Protein AF-A0AAD7EHN5-F1 (afdb_monomer_lite)

pLDDT: mean 80.7, std 13.61, range [30.36, 94.62]

Secondary structure (DSSP, 8-state):
-----BSS-TTHHHHHHHHHHHSHHHHHHHHHHHHHHSSHHHHHBGGG--S-HHHHTTS-TT-HHHHHHHHHHHHHHS---HHHHHHHHHHHHHHHHHHHHHHHHH----------HHHHHHHHHHHHHHHHHHHHHHHHHHHHHHHHHHHHHHHHHHHHHHHHHHHHHHHHTS-TTT-HHHHHHHHHHHHHHHHHHHHHHHHHHHHHHHHHTTTT-S-SSSPPP----

Structure (mmCIF, N/CA/C/O backbone):
data_AF-A0AAD7EHN5-F1
#
_entry.id   AF-A0AAD7EHN5-F1
#
loop_
_atom_site.group_PDB
_atom_site.id
_atom_site.type_symbol
_atom_site.label_atom_id
_atom_site.label_alt_id
_atom_site.label_comp_id
_atom_site.label_asym_id
_atom_site.label_entity_id
_atom_site.label_seq_id
_atom_site.pdbx_PDB_ins_code
_atom_site.Cartn_x
_atom_site.Cartn_y
_atom_site.Cartn_z
_atom_site.occupancy
_atom_site.B_iso_or_equiv
_atom_site.auth_seq_id
_atom_site.auth_comp_id
_atom_site.auth_asym_id
_atom_site.auth_atom_id
_atom_site.pdbx_PDB_model_num
ATOM 1 N N . MET A 1 1 ? 1.247 -8.056 -43.092 1.00 30.36 1 MET A N 1
ATOM 2 C CA . MET A 1 1 ? 2.094 -9.237 -42.823 1.00 30.36 1 MET A CA 1
ATOM 3 C C . MET A 1 1 ? 2.058 -9.487 -41.326 1.00 30.36 1 MET A C 1
ATOM 5 O O . MET A 1 1 ? 2.439 -8.593 -40.583 1.00 30.36 1 MET A O 1
ATOM 9 N N . ARG A 1 2 ? 1.509 -10.620 -40.866 1.00 36.38 2 ARG A N 1
ATOM 10 C CA . ARG A 1 2 ? 1.644 -11.024 -39.455 1.00 36.38 2 ARG A CA 1
ATOM 11 C C . ARG A 1 2 ? 3.142 -11.190 -39.188 1.00 36.38 2 ARG A C 1
ATOM 13 O O . ARG A 1 2 ? 3.810 -11.812 -40.009 1.00 36.38 2 ARG A O 1
ATOM 20 N N . SER A 1 3 ? 3.668 -10.559 -38.139 1.00 46.97 3 SER A N 1
ATOM 21 C CA . SER A 1 3 ? 5.104 -10.578 -37.847 1.00 46.97 3 SER A CA 1
ATOM 22 C C . SER A 1 3 ? 5.589 -12.026 -37.798 1.00 46.97 3 SER A C 1
ATOM 24 O O . SER A 1 3 ? 5.068 -12.809 -37.007 1.00 46.97 3 SER A O 1
ATOM 26 N N . LEU A 1 4 ? 6.590 -12.371 -38.610 1.00 54.38 4 LEU A N 1
ATOM 27 C CA . LEU A 1 4 ? 7.273 -13.677 -38.639 1.00 54.38 4 LEU A CA 1
ATOM 28 C C . LEU A 1 4 ? 8.083 -13.954 -37.351 1.00 54.38 4 LEU A C 1
ATOM 30 O O . LEU A 1 4 ? 8.999 -14.767 -37.340 1.00 54.38 4 LEU A O 1
ATOM 34 N N . ILE A 1 5 ? 7.771 -13.235 -36.274 1.00 66.88 5 ILE A N 1
ATOM 35 C CA . ILE A 1 5 ? 8.502 -13.216 -35.019 1.00 66.88 5 ILE A CA 1
ATOM 36 C C . ILE A 1 5 ? 7.872 -14.271 -34.115 1.00 66.88 5 ILE A C 1
ATOM 38 O O . ILE A 1 5 ? 6.710 -14.152 -33.722 1.00 66.88 5 ILE A O 1
ATOM 42 N N . CYS A 1 6 ? 8.638 -15.308 -33.797 1.00 74.75 6 CYS A N 1
ATOM 43 C CA . CYS A 1 6 ? 8.230 -16.389 -32.910 1.00 74.75 6 CYS A CA 1
ATOM 44 C C . CYS A 1 6 ? 9.052 -16.353 -31.613 1.00 74.75 6 CYS A C 1
ATOM 46 O O . CYS A 1 6 ? 10.213 -15.946 -31.596 1.00 74.75 6 CYS A O 1
ATOM 48 N N . LEU A 1 7 ? 8.442 -16.757 -30.496 1.00 76.94 7 LEU A N 1
ATOM 49 C CA . LEU A 1 7 ? 9.169 -16.889 -29.227 1.00 76.94 7 LEU A CA 1
ATOM 50 C C . LEU A 1 7 ? 10.010 -18.166 -29.222 1.00 76.94 7 LEU A C 1
ATOM 52 O O . LEU A 1 7 ? 11.193 -18.140 -28.904 1.00 76.94 7 LEU A O 1
ATOM 56 N N . ARG A 1 8 ? 9.393 -19.279 -29.608 1.00 81.12 8 ARG A N 1
ATOM 57 C CA . ARG A 1 8 ? 10.035 -20.580 -29.779 1.00 81.12 8 ARG A CA 1
ATOM 58 C C . ARG A 1 8 ? 9.529 -21.177 -31.073 1.00 81.12 8 ARG A C 1
ATOM 60 O O . ARG A 1 8 ? 8.338 -21.044 -31.374 1.00 81.12 8 ARG A O 1
ATOM 67 N N . HIS A 1 9 ? 10.422 -21.784 -31.836 1.00 83.12 9 HIS A N 1
ATOM 68 C CA . HIS A 1 9 ? 10.050 -22.431 -33.084 1.00 83.12 9 HIS A CA 1
ATOM 69 C C . HIS A 1 9 ? 10.004 -23.946 -32.855 1.00 83.12 9 HIS A C 1
ATOM 71 O O . HIS A 1 9 ? 11.009 -24.477 -32.393 1.00 83.12 9 HIS A O 1
ATOM 77 N N . PRO A 1 10 ? 8.899 -24.648 -33.183 1.00 83.94 10 PRO A N 1
ATOM 78 C CA . PRO A 1 10 ? 8.759 -26.080 -32.906 1.00 83.94 10 PRO A CA 1
ATOM 79 C C . PRO A 1 10 ? 9.930 -26.915 -33.436 1.00 83.94 10 PRO A C 1
ATOM 81 O O . PRO A 1 10 ? 10.526 -27.654 -32.668 1.00 83.94 10 PRO A O 1
ATOM 84 N N . ASP A 1 11 ? 10.311 -26.712 -34.705 1.00 87.44 11 ASP A N 1
ATOM 85 C CA . ASP A 1 11 ? 11.447 -27.396 -35.336 1.00 87.44 11 ASP A CA 1
ATOM 86 C C . ASP A 1 11 ? 12.242 -26.439 -36.234 1.00 87.44 11 ASP A C 1
ATOM 88 O O . ASP A 1 11 ? 12.037 -26.347 -37.449 1.00 87.44 11 ASP A O 1
ATOM 92 N N . TRP A 1 12 ? 13.123 -25.646 -35.620 1.00 86.25 12 TRP A N 1
ATOM 93 C CA . TRP A 1 12 ? 13.914 -24.633 -36.330 1.00 86.25 12 TRP A CA 1
ATOM 94 C C . TRP A 1 12 ? 14.820 -25.246 -37.405 1.00 86.25 12 TRP A C 1
ATOM 96 O O . TRP A 1 12 ? 14.800 -24.826 -38.562 1.00 86.25 12 TRP A O 1
ATOM 106 N N . ASP A 1 13 ? 15.588 -26.272 -37.039 1.00 89.06 13 ASP A N 1
ATOM 107 C CA . ASP A 1 13 ? 16.611 -26.842 -37.918 1.00 89.06 13 ASP A CA 1
ATOM 108 C C . ASP A 1 13 ? 15.990 -27.562 -39.123 1.00 89.06 13 ASP A C 1
ATOM 110 O O . ASP A 1 13 ? 16.468 -27.409 -40.250 1.00 89.06 13 ASP A O 1
ATOM 114 N N . ALA A 1 14 ? 14.864 -28.255 -38.921 1.00 90.94 14 ALA A N 1
ATOM 115 C CA . ALA A 1 14 ? 14.101 -28.874 -40.005 1.00 90.94 14 ALA A CA 1
ATOM 116 C C . ALA A 1 14 ? 13.523 -27.828 -40.972 1.00 90.94 14 ALA A C 1
ATOM 118 O O . ALA A 1 14 ? 13.499 -28.039 -42.186 1.00 90.94 14 ALA A O 1
ATOM 119 N N . THR A 1 15 ? 13.107 -26.670 -40.454 1.00 89.31 15 THR A N 1
ATOM 120 C CA . THR A 1 15 ? 12.574 -25.569 -41.268 1.00 89.31 15 THR A CA 1
ATOM 121 C C . THR A 1 15 ? 13.666 -24.936 -42.126 1.00 89.31 15 THR A C 1
ATOM 123 O O . THR A 1 15 ? 13.476 -24.753 -43.327 1.00 89.31 15 THR A O 1
ATOM 126 N N . ILE A 1 16 ? 14.846 -24.677 -41.554 1.00 89.94 16 ILE A N 1
ATOM 127 C CA . ILE A 1 16 ? 16.002 -24.180 -42.313 1.00 89.94 16 ILE A CA 1
ATOM 128 C C . ILE A 1 16 ? 16.446 -25.201 -43.370 1.00 89.94 16 ILE A C 1
ATOM 130 O O . ILE A 1 16 ? 16.709 -24.822 -44.512 1.00 89.94 16 ILE A O 1
ATOM 134 N N . ALA A 1 17 ? 16.482 -26.493 -43.030 1.00 91.31 17 ALA A N 1
ATOM 135 C CA . ALA A 1 17 ? 16.790 -27.556 -43.986 1.00 91.31 17 ALA A CA 1
ATOM 136 C C . ALA A 1 17 ? 15.766 -27.613 -45.131 1.00 91.31 17 ALA A C 1
ATOM 138 O O . ALA A 1 17 ? 16.152 -27.720 -46.294 1.00 91.31 17 ALA A O 1
ATOM 139 N N . SER A 1 18 ? 14.478 -27.450 -44.822 1.00 92.75 18 SER A N 1
ATOM 140 C CA . SER A 1 18 ? 13.405 -27.404 -45.820 1.00 92.75 18 SER A CA 1
ATOM 141 C C . SER A 1 18 ? 13.545 -26.201 -46.754 1.00 92.75 18 SER A C 1
ATOM 143 O O . SER A 1 18 ? 13.378 -26.347 -47.959 1.00 92.75 18 SER A O 1
ATOM 145 N N . ILE A 1 19 ? 13.919 -25.025 -46.238 1.00 89.88 19 ILE A N 1
ATOM 146 C CA . ILE A 1 19 ? 14.164 -23.826 -47.060 1.00 89.88 19 ILE A CA 1
ATOM 147 C C . ILE A 1 19 ? 15.332 -24.053 -48.028 1.00 89.88 19 ILE A C 1
ATOM 149 O O . ILE A 1 19 ? 15.232 -23.698 -49.203 1.00 89.88 19 ILE A O 1
ATOM 153 N N . ARG A 1 20 ? 16.419 -24.679 -47.561 1.00 92.25 20 ARG A N 1
ATOM 154 C CA . ARG A 1 20 ? 17.570 -25.031 -48.408 1.00 92.25 20 ARG A CA 1
ATOM 155 C C . ARG A 1 20 ? 17.192 -26.028 -49.500 1.00 92.25 20 ARG A C 1
ATOM 157 O O . ARG A 1 20 ? 17.560 -25.844 -50.655 1.00 92.25 20 ARG A O 1
ATOM 164 N N . GLN A 1 21 ? 16.436 -27.065 -49.143 1.00 90.69 21 GLN A N 1
ATOM 165 C CA . GLN A 1 21 ? 16.050 -28.126 -50.073 1.00 90.69 21 GLN A CA 1
ATOM 166 C C . GLN A 1 21 ? 15.015 -27.656 -51.102 1.00 90.69 21 GLN A C 1
ATOM 168 O O . GLN A 1 21 ? 15.196 -27.886 -52.294 1.00 90.69 21 GLN A O 1
ATOM 173 N N . LEU A 1 22 ? 13.959 -26.965 -50.666 1.00 91.12 22 LEU A N 1
ATOM 174 C CA . LEU A 1 22 ? 12.873 -26.505 -51.539 1.00 91.12 22 LEU A CA 1
ATOM 175 C C . LEU A 1 22 ? 13.261 -25.272 -52.364 1.00 91.12 22 LEU A C 1
ATOM 177 O O . LEU A 1 22 ? 12.789 -25.108 -53.485 1.00 91.12 22 LEU A O 1
ATOM 181 N N . GLY A 1 23 ? 14.118 -24.399 -51.825 1.00 86.25 23 GLY A N 1
ATOM 182 C CA . GLY A 1 23 ? 14.573 -23.179 -52.497 1.00 86.25 23 GLY A CA 1
ATOM 183 C C . GLY A 1 23 ? 15.774 -23.375 -53.429 1.00 86.25 23 GLY A C 1
ATOM 184 O O . GLY A 1 23 ? 16.188 -22.421 -54.095 1.00 86.25 23 GLY A O 1
ATOM 185 N N . GLY A 1 24 ? 16.364 -24.575 -53.468 1.00 91.50 24 GLY A N 1
ATOM 186 C CA . GLY A 1 24 ? 17.564 -24.868 -54.251 1.00 91.50 24 GLY A CA 1
ATOM 187 C C . GLY A 1 24 ? 18.713 -23.899 -53.944 1.00 91.50 24 GLY A C 1
ATOM 188 O O . GLY A 1 24 ? 18.913 -23.483 -52.803 1.00 91.50 24 GLY A O 1
ATOM 189 N N . LYS A 1 25 ? 19.459 -23.481 -54.976 1.00 91.88 25 LYS A N 1
ATOM 190 C CA . LYS A 1 25 ? 20.597 -22.556 -54.815 1.00 91.88 25 LYS A CA 1
ATOM 191 C C . LYS A 1 25 ? 20.192 -21.209 -54.202 1.00 91.88 25 LYS A C 1
ATOM 193 O O . LYS A 1 25 ? 20.902 -20.698 -53.347 1.00 91.88 25 LYS A O 1
ATOM 198 N N . ALA A 1 26 ? 19.041 -20.662 -54.593 1.00 91.62 26 ALA A N 1
ATOM 199 C CA . ALA A 1 26 ? 18.553 -19.395 -54.049 1.00 91.62 26 ALA A CA 1
ATOM 200 C C . ALA A 1 26 ? 18.187 -19.514 -52.561 1.00 91.62 26 ALA A C 1
ATOM 202 O O . ALA A 1 26 ? 18.455 -18.598 -51.786 1.00 91.62 26 ALA A O 1
ATOM 203 N N . GLY A 1 27 ? 17.611 -20.652 -52.158 1.00 90.81 27 GLY A N 1
ATOM 204 C CA . GLY A 1 27 ? 17.338 -20.971 -50.758 1.00 90.81 27 GLY A CA 1
ATOM 205 C C . GLY A 1 27 ? 18.618 -21.096 -49.934 1.00 90.81 27 GLY A C 1
ATOM 206 O O . GLY A 1 27 ? 18.711 -20.498 -48.865 1.00 90.81 27 GLY A O 1
ATOM 207 N N . GLU A 1 28 ? 19.626 -21.808 -50.445 1.00 93.75 28 GLU A N 1
ATOM 208 C CA . GLU A 1 28 ? 20.929 -21.922 -49.779 1.00 93.75 28 GLU A CA 1
ATOM 209 C C . GLU A 1 28 ? 21.618 -20.560 -49.643 1.00 93.75 28 GLU A C 1
ATOM 211 O O . GLU A 1 28 ? 21.995 -20.182 -48.536 1.00 93.75 28 GLU A O 1
ATOM 216 N N . ASP A 1 29 ? 21.720 -19.791 -50.730 1.00 92.44 29 ASP A N 1
ATOM 217 C CA . ASP A 1 29 ? 22.353 -18.467 -50.727 1.00 92.44 29 ASP A CA 1
ATOM 218 C C . ASP A 1 29 ? 21.633 -17.509 -49.764 1.00 92.44 29 ASP A C 1
ATOM 220 O O . ASP A 1 29 ? 22.274 -16.752 -49.030 1.00 92.44 29 ASP A O 1
ATOM 224 N N . TRP A 1 30 ? 20.299 -17.577 -49.700 1.00 92.19 30 TRP A N 1
ATOM 225 C CA . TRP A 1 30 ? 19.508 -16.803 -48.747 1.00 92.19 30 TRP A CA 1
ATOM 226 C C . TRP A 1 30 ? 19.779 -17.223 -47.300 1.00 92.19 30 TRP A C 1
ATOM 228 O O . TRP A 1 30 ? 20.011 -16.361 -46.452 1.00 92.19 30 TRP A O 1
ATOM 238 N N . VAL A 1 31 ? 19.807 -18.527 -47.000 1.00 91.19 31 VAL A N 1
ATOM 239 C CA . VAL A 1 31 ? 20.119 -19.016 -45.647 1.00 91.19 31 VAL A CA 1
ATOM 240 C C . VAL A 1 31 ? 21.534 -18.605 -45.246 1.00 91.19 31 VAL A C 1
ATOM 242 O O . VAL A 1 31 ? 21.727 -18.097 -44.143 1.00 91.19 31 VAL A O 1
ATOM 245 N N . GLN A 1 32 ? 22.517 -18.751 -46.136 1.00 91.50 32 GLN A N 1
ATOM 246 C CA . GLN A 1 32 ? 23.894 -18.321 -45.883 1.00 91.50 32 GLN A CA 1
ATOM 247 C C . GLN A 1 32 ? 23.991 -16.812 -45.654 1.00 91.50 32 GLN A C 1
ATOM 249 O O . GLN A 1 32 ? 24.719 -16.379 -44.761 1.00 91.50 32 GLN A O 1
ATOM 254 N N . ASP A 1 33 ? 23.225 -16.001 -46.388 1.00 89.94 33 ASP A N 1
ATOM 255 C CA . ASP A 1 33 ? 23.138 -14.563 -46.137 1.00 89.94 33 ASP A CA 1
ATOM 256 C C . ASP A 1 33 ? 22.617 -14.260 -44.723 1.00 89.94 33 ASP A C 1
ATOM 258 O O . ASP A 1 33 ? 23.194 -13.427 -44.018 1.00 89.94 33 ASP A O 1
ATOM 262 N N . LYS A 1 34 ? 21.585 -14.979 -44.259 1.00 85.69 34 LYS A N 1
ATOM 263 C CA . LYS A 1 34 ? 21.023 -14.794 -42.908 1.00 85.69 34 LYS A CA 1
ATOM 264 C C . LYS A 1 34 ? 21.951 -15.293 -41.802 1.00 85.69 34 LYS A C 1
ATOM 266 O O . LYS A 1 34 ? 22.098 -14.604 -40.793 1.00 85.69 34 LYS A O 1
ATOM 271 N N . ILE A 1 35 ? 22.673 -16.392 -42.025 1.00 86.06 35 ILE A N 1
ATOM 272 C CA . ILE A 1 35 ? 23.747 -16.850 -41.125 1.00 86.06 35 ILE A CA 1
ATOM 273 C C . ILE A 1 35 ? 24.872 -15.808 -41.065 1.00 86.06 35 ILE A C 1
ATOM 275 O O . ILE A 1 35 ? 25.344 -15.450 -39.985 1.00 86.06 35 ILE A O 1
ATOM 279 N N . ARG A 1 36 ? 25.299 -15.277 -42.216 1.00 82.44 36 ARG A N 1
ATOM 280 C CA . ARG A 1 36 ? 26.370 -14.273 -42.313 1.00 82.44 36 ARG A CA 1
ATOM 281 C C . ARG A 1 36 ? 25.988 -12.951 -41.652 1.00 82.44 36 ARG A C 1
ATOM 283 O O . ARG A 1 36 ? 26.854 -12.281 -41.087 1.00 82.44 36 ARG A O 1
ATOM 290 N N . SER A 1 37 ? 24.710 -12.592 -41.719 1.00 77.31 37 SER A N 1
ATOM 291 C CA . SER A 1 37 ? 24.131 -11.428 -41.053 1.00 77.31 37 SER A CA 1
ATOM 292 C C . SER A 1 37 ? 24.263 -11.509 -39.522 1.00 77.31 37 SER A C 1
ATOM 294 O O . SER A 1 37 ? 24.491 -10.471 -38.903 1.00 77.31 37 SER A O 1
ATOM 296 N N . LYS A 1 38 ? 24.218 -12.712 -38.917 1.00 70.19 38 LYS A N 1
ATOM 297 C CA . LYS A 1 38 ? 24.369 -12.970 -37.460 1.00 70.19 38 LYS A CA 1
ATOM 298 C C . LYS A 1 38 ? 23.370 -12.243 -36.547 1.00 70.19 38 LYS A C 1
ATOM 300 O O . LYS A 1 38 ? 23.592 -12.157 -35.342 1.00 70.19 38 LYS A O 1
ATOM 305 N N . PHE A 1 39 ? 22.347 -11.623 -37.126 1.00 71.88 39 PHE A N 1
ATOM 306 C CA . PHE A 1 39 ? 21.276 -10.974 -36.372 1.00 71.88 39 PHE A CA 1
ATOM 307 C C . PHE A 1 39 ? 19.890 -11.339 -36.898 1.00 71.88 39 PHE A C 1
ATOM 309 O O . PHE A 1 39 ? 18.911 -11.151 -36.184 1.00 71.88 39 PHE A O 1
ATOM 316 N N . ALA A 1 40 ? 19.775 -11.800 -38.148 1.00 78.69 40 ALA A N 1
ATOM 317 C CA . ALA A 1 40 ? 18.483 -12.028 -38.783 1.00 78.69 40 ALA A CA 1
ATOM 318 C C . ALA A 1 40 ? 17.694 -13.154 -38.098 1.00 78.69 40 ALA A C 1
ATOM 320 O O . ALA A 1 40 ? 16.506 -13.001 -37.831 1.00 78.69 40 ALA A O 1
ATOM 321 N N . PHE A 1 41 ? 18.350 -14.266 -37.763 1.00 83.56 41 PHE A N 1
ATOM 322 C CA . PHE A 1 41 ? 17.689 -15.406 -37.127 1.00 83.56 41 PHE A CA 1
ATOM 323 C C . PHE A 1 41 ? 17.393 -15.159 -35.652 1.00 83.56 41 PHE A C 1
ATOM 325 O O . PHE A 1 41 ? 16.292 -15.447 -35.188 1.00 83.56 41 PHE A O 1
ATOM 332 N N . GLU A 1 42 ? 18.334 -14.539 -34.947 1.00 81.31 42 GLU A N 1
ATOM 333 C CA . GLU A 1 42 ? 18.167 -14.058 -33.579 1.00 81.31 42 GLU A CA 1
ATOM 334 C C . GLU A 1 42 ? 17.093 -12.963 -33.499 1.00 81.31 42 GLU A C 1
ATOM 336 O O . GLU A 1 42 ? 16.477 -12.794 -32.456 1.00 81.31 42 GLU A O 1
ATOM 341 N N . GLY A 1 43 ? 16.861 -12.244 -34.605 1.00 74.31 43 GLY A N 1
ATOM 342 C CA . GLY A 1 43 ? 15.813 -11.247 -34.834 1.00 74.31 43 GLY A CA 1
ATOM 343 C C . GLY A 1 43 ? 14.405 -11.833 -35.000 1.00 74.31 43 GLY A C 1
ATOM 344 O O . GLY A 1 43 ? 13.417 -11.203 -34.626 1.00 74.31 43 GLY A O 1
ATOM 345 N N . TRP A 1 44 ? 14.301 -13.036 -35.569 1.00 79.00 44 TRP A N 1
ATOM 346 C CA . TRP A 1 44 ? 13.024 -13.693 -35.878 1.00 79.00 44 TRP A CA 1
ATOM 347 C C . TRP A 1 44 ? 12.582 -14.697 -34.814 1.00 79.00 44 TRP A C 1
ATOM 349 O O . TRP A 1 44 ? 11.381 -14.913 -34.646 1.00 79.00 44 TRP A O 1
ATOM 359 N N . CYS A 1 45 ? 13.525 -15.304 -34.092 1.00 83.31 45 CYS A N 1
ATOM 360 C CA . CYS A 1 45 ? 13.236 -16.276 -33.046 1.00 83.31 45 CYS A CA 1
ATOM 361 C C . CYS A 1 45 ? 13.944 -15.909 -31.742 1.00 83.31 45 CYS A C 1
ATOM 363 O O . CYS A 1 45 ? 15.175 -15.914 -31.677 1.00 83.31 45 CYS A O 1
ATOM 365 N N . TRP A 1 46 ? 13.166 -15.649 -30.684 1.00 82.75 46 TRP A N 1
ATOM 366 C CA . TRP A 1 46 ? 13.726 -15.327 -29.367 1.00 82.75 46 TRP A CA 1
ATOM 367 C C . TRP A 1 46 ? 14.625 -16.444 -28.827 1.00 82.75 46 TRP A C 1
ATOM 369 O O . TRP A 1 46 ? 15.665 -16.157 -28.253 1.00 82.75 46 TRP A O 1
ATOM 379 N N . GLU A 1 47 ? 14.274 -17.709 -29.055 1.00 83.31 47 GLU A N 1
ATOM 380 C CA . GLU A 1 47 ? 15.062 -18.864 -28.608 1.00 83.31 47 GLU A CA 1
ATOM 381 C C . GLU A 1 47 ? 16.501 -18.880 -29.152 1.00 83.31 47 GLU A C 1
ATOM 383 O O . GLU A 1 47 ? 17.394 -19.459 -28.536 1.00 83.31 47 GLU A O 1
ATOM 388 N N . LYS A 1 48 ? 16.748 -18.228 -30.293 1.00 81.94 48 LYS A N 1
ATOM 389 C CA . LYS A 1 48 ? 18.097 -18.062 -30.856 1.00 81.94 48 LYS A CA 1
ATOM 390 C C . LYS A 1 48 ? 18.784 -16.775 -30.382 1.00 81.94 48 LYS A C 1
ATOM 392 O O . LYS A 1 48 ? 19.977 -16.605 -30.605 1.00 81.94 48 LYS A O 1
ATOM 397 N N . SER A 1 49 ? 18.051 -15.880 -29.728 1.00 76.25 49 SER A N 1
ATOM 398 C CA . SER A 1 49 ? 18.531 -14.599 -29.218 1.00 76.25 49 SER A CA 1
ATOM 399 C C . SER A 1 49 ?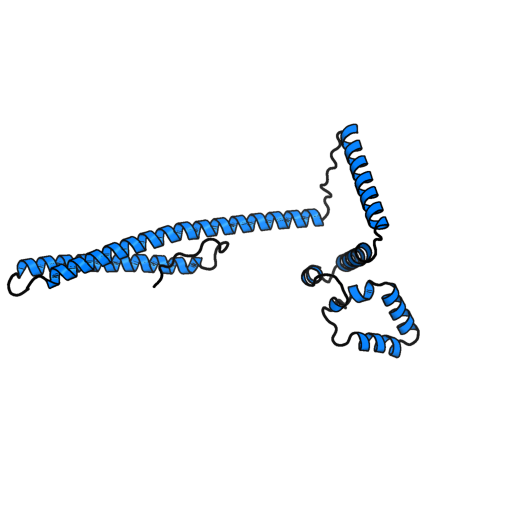 19.127 -14.719 -27.814 1.00 76.25 49 SER A C 1
ATOM 401 O O . SER A 1 49 ? 18.698 -15.525 -26.995 1.00 76.25 49 SER A O 1
ATOM 403 N N . TYR A 1 50 ? 20.081 -13.841 -27.497 1.00 73.94 50 TYR A N 1
ATOM 404 C CA . TYR A 1 50 ? 20.623 -13.678 -26.139 1.00 73.94 50 TYR A CA 1
ATOM 405 C C . TYR A 1 50 ? 19.874 -12.615 -25.316 1.00 73.94 50 TYR A C 1
ATOM 407 O O . TYR A 1 50 ? 20.278 -12.277 -24.202 1.00 73.94 50 TYR A O 1
ATOM 415 N N . ILE A 1 51 ? 18.800 -12.043 -25.865 1.00 70.19 51 ILE A N 1
ATOM 416 C CA . ILE A 1 51 ? 18.027 -10.976 -25.225 1.00 70.19 51 ILE A CA 1
ATOM 417 C C . ILE A 1 51 ? 17.025 -11.590 -24.235 1.00 70.19 51 ILE A C 1
ATOM 419 O O . ILE A 1 51 ? 16.318 -12.524 -24.601 1.00 70.19 51 ILE A O 1
ATOM 423 N N . PRO A 1 52 ? 16.888 -11.072 -23.000 1.00 79.06 52 PRO A N 1
ATOM 424 C CA . PRO A 1 52 ? 15.892 -11.566 -22.051 1.00 79.06 52 PRO A CA 1
ATOM 425 C C . PRO A 1 52 ? 14.454 -11.481 -22.588 1.00 79.06 52 PRO A C 1
ATOM 427 O O . PRO A 1 52 ? 14.065 -10.476 -23.183 1.00 79.06 52 PRO A O 1
ATOM 430 N N . GLU A 1 53 ? 13.637 -12.505 -22.324 1.00 78.62 53 GLU A N 1
ATOM 431 C CA . GLU A 1 53 ? 12.263 -12.627 -22.849 1.00 78.62 53 GLU A CA 1
ATOM 432 C C . GLU A 1 53 ? 11.376 -11.421 -22.504 1.00 78.62 53 GLU A C 1
ATOM 434 O O . GLU A 1 53 ? 10.596 -10.950 -23.331 1.00 78.62 53 GLU A O 1
ATOM 439 N N . SER A 1 54 ? 11.521 -10.883 -21.291 1.00 74.50 54 SER A N 1
ATOM 440 C CA . SER A 1 54 ? 10.783 -9.703 -20.828 1.00 74.50 54 SER A CA 1
ATOM 441 C C . SER A 1 54 ? 11.090 -8.454 -21.656 1.00 74.50 54 SER A C 1
ATOM 443 O O . SER A 1 54 ? 10.195 -7.653 -21.913 1.00 74.50 54 SER A O 1
ATOM 445 N N . VAL A 1 55 ? 12.337 -8.309 -22.108 1.00 68.44 55 VAL A N 1
ATOM 446 C CA . VAL A 1 55 ? 12.792 -7.207 -22.964 1.00 68.44 55 VAL A CA 1
ATOM 447 C C . VAL A 1 55 ? 12.361 -7.449 -24.407 1.00 68.44 55 VAL A C 1
ATOM 449 O O . VAL A 1 55 ? 11.880 -6.531 -25.064 1.00 68.44 55 VAL A O 1
ATOM 452 N N . TRP A 1 56 ? 12.454 -8.695 -24.878 1.00 72.00 56 TRP A N 1
ATOM 453 C CA . TRP A 1 56 ? 12.011 -9.098 -26.213 1.00 72.00 56 TRP A CA 1
ATOM 454 C C . TRP A 1 56 ? 10.513 -8.833 -26.439 1.00 72.00 56 TRP A C 1
ATOM 456 O O . TRP A 1 56 ? 10.109 -8.345 -27.490 1.00 72.00 56 TRP A O 1
ATOM 466 N N . LYS A 1 57 ? 9.680 -9.086 -25.421 1.00 72.38 57 LYS A N 1
ATOM 467 C CA . LYS A 1 57 ? 8.227 -8.838 -25.454 1.00 72.38 57 LYS A CA 1
ATOM 468 C C . LYS A 1 57 ? 7.827 -7.372 -25.263 1.00 72.38 57 LYS A C 1
ATOM 470 O O . LYS A 1 57 ? 6.668 -7.035 -25.492 1.00 72.38 57 LYS A O 1
ATOM 475 N N . ALA A 1 58 ? 8.740 -6.504 -24.825 1.00 65.06 58 ALA A N 1
ATOM 476 C CA . ALA A 1 58 ? 8.424 -5.108 -24.519 1.00 65.06 58 ALA A CA 1
ATOM 477 C C . ALA A 1 58 ? 8.241 -4.231 -25.776 1.00 65.06 58 ALA A C 1
ATOM 479 O O . ALA A 1 58 ? 7.712 -3.122 -25.679 1.00 65.06 58 ALA A O 1
ATOM 480 N N . GLY A 1 59 ? 8.664 -4.709 -26.952 1.00 59.59 59 GLY A N 1
ATOM 481 C CA . GLY A 1 59 ? 8.508 -4.010 -28.226 1.00 59.59 59 GLY A CA 1
ATOM 482 C C . GLY A 1 59 ? 7.134 -4.233 -28.863 1.00 59.59 59 GLY A C 1
ATOM 483 O O . GLY A 1 59 ? 6.662 -5.362 -28.974 1.00 59.59 59 GLY A O 1
ATOM 484 N N . GLN A 1 60 ? 6.490 -3.164 -29.341 1.00 58.12 60 GLN A N 1
ATOM 485 C CA . GLN A 1 60 ? 5.305 -3.298 -30.191 1.00 58.12 60 GLN A CA 1
ATOM 486 C C . GLN A 1 60 ? 5.703 -3.927 -31.537 1.00 58.12 60 GLN A C 1
ATOM 488 O O . GLN A 1 60 ? 6.559 -3.390 -32.242 1.00 58.12 60 GLN A O 1
ATOM 493 N N . SER A 1 61 ? 5.041 -5.023 -31.916 1.00 55.00 61 SER A N 1
ATOM 494 C CA . SER A 1 61 ? 5.376 -5.892 -33.063 1.00 55.00 61 SER A CA 1
ATOM 495 C C . SER A 1 61 ? 5.344 -5.198 -34.433 1.00 55.00 61 SER A C 1
ATOM 497 O O . SER A 1 61 ? 5.764 -5.777 -35.429 1.00 55.00 61 SER A O 1
ATOM 499 N N . HIS A 1 62 ? 4.800 -3.982 -34.499 1.00 53.81 62 HIS A N 1
ATOM 500 C CA . HIS A 1 62 ? 4.497 -3.250 -35.732 1.00 53.81 62 HIS A CA 1
ATOM 501 C C . HIS A 1 62 ? 5.537 -2.180 -36.095 1.00 53.81 62 HIS A C 1
ATOM 503 O O . HIS A 1 62 ? 5.394 -1.541 -37.134 1.00 53.81 62 HIS A O 1
ATOM 509 N N . SER A 1 63 ? 6.541 -1.924 -35.249 1.00 53.06 63 SER A N 1
ATOM 510 C CA . SER A 1 63 ? 7.500 -0.843 -35.501 1.00 53.06 63 SER A CA 1
ATOM 511 C C . SER A 1 63 ? 8.851 -1.385 -35.965 1.00 53.06 63 SER A C 1
ATOM 513 O O . SER A 1 63 ? 9.482 -2.167 -35.256 1.00 53.06 63 SER A O 1
ATOM 515 N N . ASN A 1 64 ? 9.340 -0.890 -37.107 1.00 55.09 64 ASN A N 1
ATOM 516 C CA . ASN A 1 64 ? 10.717 -1.096 -37.591 1.00 55.09 64 ASN A CA 1
ATOM 517 C C . ASN A 1 64 ? 11.783 -0.725 -36.534 1.00 55.09 64 ASN A C 1
ATOM 519 O O . ASN A 1 64 ? 12.935 -1.136 -36.633 1.00 55.09 64 ASN A O 1
ATOM 523 N N . LEU A 1 65 ? 11.389 0.033 -35.504 1.00 54.47 65 LEU A N 1
ATOM 524 C CA . LEU A 1 65 ? 12.206 0.395 -34.350 1.00 54.47 65 LEU A CA 1
ATOM 525 C C . LEU A 1 65 ? 12.668 -0.827 -33.539 1.00 54.47 65 LEU A C 1
ATOM 527 O O . LEU A 1 65 ? 13.756 -0.822 -32.975 1.00 54.47 65 LEU A O 1
ATOM 531 N N . VAL A 1 66 ? 11.845 -1.876 -33.465 1.00 58.03 66 VAL A N 1
ATOM 532 C CA . VAL A 1 66 ? 12.183 -3.110 -32.743 1.00 58.03 66 VAL A CA 1
ATOM 533 C C . VAL A 1 66 ? 13.283 -3.861 -33.489 1.00 58.03 66 VAL A C 1
ATOM 535 O O . VAL A 1 66 ? 14.265 -4.269 -32.878 1.00 58.03 66 VAL A O 1
ATOM 538 N N . GLU A 1 67 ? 13.193 -3.943 -34.818 1.00 57.03 67 GLU A N 1
ATOM 539 C CA . GLU A 1 67 ? 14.232 -4.545 -35.659 1.00 57.03 67 GLU A CA 1
ATOM 540 C C . GLU A 1 67 ? 15.561 -3.779 -35.562 1.00 57.03 67 GLU A C 1
ATOM 542 O O . GLU A 1 67 ? 16.608 -4.403 -35.390 1.00 57.03 67 GLU A O 1
ATOM 547 N N . SER A 1 68 ? 15.534 -2.438 -35.572 1.00 58.56 68 SER A N 1
ATOM 548 C CA . SER A 1 68 ? 16.751 -1.634 -35.396 1.00 58.56 68 SER A CA 1
ATOM 549 C C . SER A 1 68 ? 17.352 -1.776 -33.997 1.00 58.56 68 SER A C 1
ATOM 551 O O . SER A 1 68 ? 18.559 -1.939 -33.874 1.00 58.56 68 SER A O 1
ATOM 553 N N . VAL A 1 69 ? 16.532 -1.785 -32.939 1.00 62.12 69 VAL A N 1
ATOM 554 C CA . VAL A 1 69 ? 17.018 -1.963 -31.559 1.00 62.12 69 VAL A CA 1
ATOM 555 C C . VAL A 1 69 ? 17.586 -3.368 -31.353 1.00 62.12 69 VAL A C 1
ATOM 557 O O . VAL A 1 69 ? 18.617 -3.517 -30.703 1.00 62.12 69 VAL A O 1
ATOM 560 N N . HIS A 1 70 ? 16.978 -4.405 -31.936 1.00 63.00 70 HIS A N 1
ATOM 561 C CA . HIS A 1 70 ? 17.545 -5.754 -31.911 1.00 63.00 70 HIS A CA 1
ATOM 562 C C . HIS A 1 70 ? 18.851 -5.844 -32.702 1.00 63.00 70 HIS A C 1
ATOM 564 O O . HIS A 1 70 ? 19.800 -6.468 -32.226 1.00 63.00 70 HIS A O 1
ATOM 570 N N . ALA A 1 71 ? 18.933 -5.193 -33.866 1.00 59.91 71 ALA A N 1
ATOM 571 C CA . ALA A 1 71 ? 20.167 -5.109 -34.638 1.00 59.91 71 ALA A CA 1
ATOM 572 C C . ALA A 1 71 ? 21.277 -4.391 -33.853 1.00 59.91 71 ALA A C 1
ATOM 574 O O . ALA A 1 71 ? 22.407 -4.879 -33.830 1.00 59.91 71 ALA A O 1
ATOM 575 N N . ASP A 1 72 ? 20.960 -3.292 -33.168 1.00 60.34 72 ASP A N 1
ATOM 576 C CA . ASP A 1 72 ? 21.913 -2.532 -32.359 1.00 60.34 72 ASP A CA 1
ATOM 577 C C . ASP A 1 72 ? 22.372 -3.331 -31.136 1.00 60.34 72 ASP A C 1
ATOM 579 O O . ASP A 1 72 ? 23.570 -3.486 -30.925 1.00 60.34 72 ASP A O 1
ATOM 583 N N . VAL A 1 73 ? 21.459 -3.942 -30.375 1.00 59.38 73 VAL A N 1
ATOM 584 C CA . VAL A 1 73 ? 21.816 -4.758 -29.199 1.00 59.38 73 VAL A CA 1
ATOM 585 C C . VAL A 1 73 ? 22.687 -5.958 -29.592 1.00 59.38 73 VAL A C 1
ATOM 587 O O . VAL A 1 73 ? 23.709 -6.220 -28.947 1.00 59.38 73 VAL A O 1
ATOM 590 N N . ASN A 1 74 ? 22.345 -6.651 -30.683 1.00 57.28 74 ASN A N 1
ATOM 591 C CA . ASN A 1 74 ? 23.109 -7.808 -31.156 1.00 57.28 74 ASN A CA 1
ATOM 592 C C . ASN A 1 74 ? 24.454 -7.413 -31.796 1.00 57.28 74 ASN A C 1
ATOM 594 O O . ASN A 1 74 ? 25.425 -8.167 -31.698 1.00 57.28 74 ASN A O 1
ATOM 598 N N . ARG A 1 75 ? 24.569 -6.219 -32.398 1.00 55.88 75 ARG A N 1
ATOM 599 C CA . ARG A 1 75 ? 25.838 -5.708 -32.951 1.00 55.88 75 ARG A CA 1
ATOM 600 C C . ARG A 1 75 ? 26.755 -5.095 -31.899 1.00 55.88 75 ARG A C 1
ATOM 602 O O . ARG A 1 75 ? 27.967 -5.295 -31.963 1.00 55.88 75 ARG A O 1
ATOM 609 N N . GLU A 1 76 ? 26.207 -4.365 -30.934 1.00 55.44 76 GLU A N 1
ATOM 610 C CA . GLU A 1 76 ? 26.986 -3.671 -29.908 1.00 55.44 76 GLU A CA 1
ATOM 611 C C . GLU A 1 76 ? 27.502 -4.625 -28.818 1.00 55.44 76 GLU A C 1
ATOM 613 O O . GLU A 1 76 ? 28.607 -4.433 -28.301 1.00 55.44 76 GLU A O 1
ATOM 618 N N . GLY A 1 77 ? 26.739 -5.671 -28.484 1.00 50.25 77 GLY A N 1
ATOM 619 C CA . GLY A 1 77 ? 27.031 -6.541 -27.343 1.00 50.25 77 GLY A CA 1
ATOM 620 C C . GLY A 1 77 ? 28.048 -7.656 -27.598 1.00 50.25 77 GLY A C 1
ATOM 621 O O . GLY A 1 77 ? 28.834 -7.978 -26.706 1.00 50.25 77 GLY A O 1
ATOM 622 N N . VAL A 1 78 ? 28.066 -8.248 -28.797 1.00 48.91 78 VAL A N 1
ATOM 623 C CA . VAL A 1 78 ? 28.625 -9.606 -28.959 1.00 48.91 78 VAL A CA 1
ATOM 624 C C . VAL A 1 78 ? 30.115 -9.624 -29.330 1.00 48.91 78 VAL A C 1
ATOM 626 O O . VAL A 1 78 ? 30.796 -10.610 -29.052 1.00 48.91 78 VAL A O 1
ATOM 629 N N . ARG A 1 79 ? 30.678 -8.551 -29.914 1.00 48.47 79 ARG A N 1
ATOM 630 C CA . ARG A 1 79 ? 32.106 -8.508 -30.319 1.00 48.47 79 ARG A CA 1
ATOM 631 C C . ARG A 1 79 ? 32.769 -7.128 -30.274 1.00 48.47 79 ARG A C 1
ATOM 633 O O . ARG A 1 79 ? 33.687 -6.869 -31.052 1.00 48.47 79 ARG A O 1
ATOM 640 N N . CYS A 1 80 ? 32.380 -6.236 -29.364 1.00 54.62 80 CYS A N 1
ATOM 641 C CA . CYS A 1 80 ? 33.283 -5.122 -29.073 1.00 54.62 80 CYS A CA 1
ATOM 642 C C . CYS A 1 80 ? 34.549 -5.710 -28.439 1.00 54.62 80 CYS A C 1
ATOM 644 O O . CYS A 1 80 ? 34.520 -6.141 -27.286 1.00 54.62 80 CYS A O 1
ATOM 646 N N . THR A 1 81 ? 35.653 -5.749 -29.193 1.00 57.66 81 THR A N 1
ATOM 647 C CA . THR A 1 81 ? 36.975 -6.043 -28.632 1.00 57.66 81 THR A CA 1
ATOM 648 C C . THR A 1 81 ? 37.211 -5.106 -27.447 1.00 57.66 81 THR A C 1
ATOM 650 O O . THR A 1 81 ? 36.647 -4.007 -27.398 1.00 57.66 81 THR A O 1
ATOM 653 N N . LEU A 1 82 ? 38.039 -5.504 -26.479 1.00 65.19 82 LEU A N 1
ATOM 654 C CA . LEU A 1 82 ? 38.377 -4.626 -25.352 1.00 65.19 82 LEU A CA 1
ATOM 655 C C . LEU A 1 82 ? 38.842 -3.242 -25.851 1.00 65.19 82 LEU A C 1
ATOM 657 O O . LEU A 1 82 ? 38.452 -2.213 -25.306 1.00 65.19 82 LEU A O 1
ATOM 661 N N . LEU A 1 83 ? 39.562 -3.226 -26.979 1.00 72.88 83 LEU A N 1
ATOM 662 C CA . LEU A 1 83 ? 39.952 -2.020 -27.703 1.00 72.88 83 LEU A CA 1
ATOM 663 C C . LEU A 1 83 ? 38.758 -1.220 -28.251 1.00 72.88 83 LEU A C 1
ATOM 665 O O . LEU A 1 83 ? 38.747 -0.002 -28.121 1.00 72.88 83 LEU A O 1
ATOM 669 N N . GLY A 1 84 ? 37.748 -1.869 -28.835 1.00 70.31 84 GLY A N 1
ATOM 670 C CA . GLY A 1 84 ? 36.521 -1.210 -29.294 1.00 70.31 84 GLY A CA 1
ATOM 671 C C . GLY A 1 84 ? 35.744 -0.555 -28.150 1.00 70.31 84 GLY A C 1
ATOM 672 O O . GLY A 1 84 ? 35.311 0.590 -28.276 1.00 70.31 84 GLY A O 1
ATOM 673 N N . ARG A 1 85 ? 35.650 -1.227 -26.993 1.00 67.25 85 ARG A N 1
ATOM 674 C CA . ARG A 1 85 ? 35.067 -0.630 -25.777 1.00 67.25 85 ARG A CA 1
ATOM 675 C C . ARG A 1 85 ? 35.895 0.552 -25.278 1.00 67.25 85 ARG A C 1
ATOM 677 O O . ARG A 1 85 ? 35.325 1.600 -24.991 1.00 67.25 85 ARG A O 1
ATOM 684 N N . LEU A 1 86 ? 37.221 0.414 -25.238 1.00 76.38 86 LEU A N 1
ATOM 685 C CA . LEU A 1 86 ? 38.131 1.486 -24.830 1.00 76.38 86 LEU A CA 1
ATOM 686 C C . LEU A 1 86 ? 38.026 2.700 -25.764 1.00 76.38 86 LEU A C 1
ATOM 688 O O . LEU A 1 86 ? 37.917 3.825 -25.295 1.00 76.38 86 LEU A O 1
ATOM 692 N N . LYS A 1 87 ? 37.997 2.485 -27.083 1.00 75.19 87 LYS A N 1
ATOM 693 C CA . LYS A 1 87 ? 37.854 3.546 -28.090 1.00 75.19 87 LYS A CA 1
ATOM 694 C C . LYS A 1 87 ? 36.489 4.232 -28.031 1.00 75.19 87 LYS A C 1
ATOM 696 O O . LYS A 1 87 ? 36.429 5.450 -28.195 1.00 75.19 87 LYS A O 1
ATOM 701 N N . LYS A 1 88 ? 35.408 3.487 -27.761 1.00 75.25 88 LYS A N 1
ATOM 702 C CA . LYS A 1 88 ? 34.067 4.055 -27.528 1.00 75.25 88 LYS A CA 1
ATOM 703 C C . LYS A 1 88 ? 34.046 4.885 -26.241 1.00 75.25 88 LYS A C 1
ATOM 705 O O . LYS A 1 88 ? 33.550 6.004 -26.276 1.00 75.25 88 LYS A O 1
ATOM 710 N N . GLY A 1 89 ? 34.658 4.393 -25.159 1.00 78.50 89 GLY A N 1
ATOM 711 C CA . GLY A 1 89 ? 34.849 5.145 -23.913 1.00 78.50 89 GLY A CA 1
ATOM 712 C C . GLY A 1 89 ? 35.639 6.437 -24.129 1.00 78.50 89 GLY A C 1
ATOM 713 O O . GLY A 1 89 ? 35.153 7.511 -23.803 1.00 78.50 89 GLY A O 1
ATOM 714 N N . GLN A 1 90 ? 36.783 6.359 -24.817 1.00 83.19 90 GLN A N 1
ATOM 715 C CA . GLN A 1 90 ? 37.592 7.527 -25.185 1.00 83.19 90 GLN A CA 1
ATOM 716 C C . GLN A 1 90 ? 36.808 8.538 -26.028 1.00 83.19 90 GLN A C 1
ATOM 718 O O . GLN A 1 90 ? 36.932 9.741 -25.822 1.00 83.19 90 GLN A O 1
ATOM 723 N N . SER A 1 91 ? 35.998 8.062 -26.976 1.00 78.44 91 SER A N 1
ATOM 724 C CA . SER A 1 91 ? 35.178 8.928 -27.830 1.00 78.44 91 SER A CA 1
ATOM 725 C C . SER A 1 91 ? 34.057 9.603 -27.037 1.00 78.44 91 SER A C 1
ATOM 727 O O . SER A 1 91 ? 33.815 10.795 -27.218 1.00 78.44 91 SER A O 1
ATOM 729 N N . PHE A 1 92 ? 33.415 8.870 -26.122 1.00 81.06 92 PHE A N 1
ATOM 730 C CA . PHE A 1 92 ? 32.410 9.403 -25.205 1.00 81.06 92 PHE A CA 1
ATOM 731 C C . PHE A 1 92 ? 33.005 10.462 -24.267 1.00 81.06 92 PHE A C 1
ATOM 733 O O . PHE A 1 92 ? 32.465 11.563 -24.159 1.00 81.06 92 PHE A O 1
ATOM 740 N N . ASP A 1 93 ? 34.152 10.171 -23.652 1.00 84.88 93 ASP A N 1
ATOM 741 C CA . ASP A 1 93 ? 34.852 11.103 -22.768 1.00 84.88 93 ASP A CA 1
ATOM 742 C C . ASP A 1 93 ? 35.316 12.349 -23.528 1.00 84.88 93 ASP A C 1
ATOM 744 O O . ASP A 1 93 ? 35.103 13.469 -23.066 1.00 84.88 93 ASP A O 1
ATOM 748 N N . ALA A 1 94 ? 35.862 12.193 -24.738 1.00 85.44 9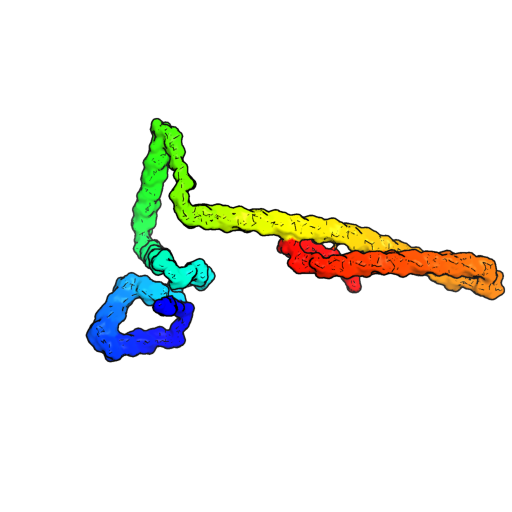4 ALA A N 1
ATOM 749 C CA . ALA A 1 94 ? 36.244 13.319 -25.587 1.00 85.44 94 ALA A CA 1
ATOM 750 C C . ALA A 1 94 ? 35.041 14.208 -25.940 1.00 85.44 94 ALA A C 1
ATOM 752 O O . ALA A 1 94 ? 35.139 15.436 -25.906 1.00 85.44 94 ALA A O 1
ATOM 753 N N . GLN A 1 95 ? 33.890 13.607 -26.248 1.00 79.44 95 GLN A N 1
ATOM 754 C CA . GLN A 1 95 ? 32.658 14.344 -26.521 1.00 79.44 95 GLN A CA 1
ATOM 755 C C . GLN A 1 95 ? 32.148 15.071 -25.268 1.00 79.44 95 GLN A C 1
ATOM 757 O O . GLN A 1 95 ? 31.744 16.234 -25.353 1.00 79.44 95 GLN A O 1
ATOM 762 N N . LYS A 1 96 ? 32.233 14.436 -24.093 1.00 83.12 96 LYS A N 1
ATOM 763 C CA . LYS A 1 96 ? 31.881 15.045 -22.805 1.00 83.12 96 LYS A CA 1
ATOM 764 C C . LYS A 1 96 ? 32.789 16.228 -22.471 1.00 83.12 96 LYS A C 1
ATOM 766 O O . LYS A 1 96 ? 32.281 17.290 -22.131 1.00 83.12 96 LYS A O 1
ATOM 771 N N . MET A 1 97 ? 34.102 16.089 -22.648 1.00 87.38 97 MET A N 1
ATOM 772 C CA . MET A 1 97 ? 35.067 17.170 -22.418 1.00 87.38 97 MET A CA 1
ATOM 773 C C . MET A 1 97 ? 34.848 18.353 -23.363 1.00 87.38 97 MET A C 1
ATOM 775 O O . MET A 1 97 ? 34.861 19.495 -22.918 1.00 87.38 97 MET A O 1
ATOM 779 N N . ARG A 1 98 ? 34.571 18.106 -24.652 1.00 83.94 98 ARG A N 1
ATOM 780 C CA . ARG A 1 98 ? 34.205 19.177 -25.600 1.00 83.94 98 ARG A CA 1
ATOM 781 C C . ARG A 1 98 ? 32.919 19.890 -25.191 1.00 83.94 98 ARG A C 1
ATOM 783 O O . ARG A 1 98 ? 32.839 21.107 -25.300 1.00 83.94 98 ARG A O 1
ATOM 790 N N . THR A 1 99 ? 31.939 19.137 -24.699 1.00 78.69 99 THR A N 1
ATOM 791 C CA . THR A 1 99 ? 30.668 19.691 -24.215 1.00 78.69 99 THR A CA 1
ATOM 792 C C . THR A 1 99 ? 30.879 20.565 -22.976 1.00 78.69 99 THR A C 1
ATOM 794 O O . THR A 1 99 ? 30.329 21.658 -22.907 1.00 78.69 99 THR A O 1
ATOM 797 N N . LEU A 1 100 ? 31.701 20.117 -22.020 1.00 82.06 100 LEU A N 1
ATOM 798 C CA . LEU A 1 100 ? 32.054 20.894 -20.827 1.00 82.06 100 LEU A CA 1
ATOM 799 C C . LEU A 1 100 ? 32.847 22.155 -21.177 1.00 82.06 100 LEU A C 1
ATOM 801 O O . LEU A 1 100 ? 32.563 23.213 -20.634 1.00 82.06 100 LEU A O 1
ATOM 805 N N . LYS A 1 101 ? 33.779 22.063 -22.130 1.00 86.19 101 LYS A N 1
ATOM 806 C CA . LYS A 1 101 ? 34.526 23.225 -22.613 1.00 86.19 101 LYS A CA 1
ATOM 807 C C . LYS A 1 101 ? 33.613 24.253 -23.284 1.00 86.19 101 LYS A C 1
ATOM 809 O O . LYS A 1 101 ? 33.697 25.431 -22.980 1.00 86.19 101 LYS A O 1
ATOM 814 N N . MET A 1 102 ? 32.691 23.816 -24.145 1.00 81.00 102 MET A N 1
ATOM 815 C CA . MET A 1 102 ? 31.692 24.726 -24.723 1.00 81.00 102 MET A CA 1
ATOM 816 C C . MET A 1 102 ? 30.785 25.355 -23.662 1.00 81.00 102 MET A C 1
ATOM 818 O O . MET A 1 102 ? 30.361 26.498 -23.819 1.00 81.00 102 MET A O 1
ATOM 822 N N . PHE A 1 103 ? 30.494 24.623 -22.587 1.00 78.88 103 PHE A N 1
ATOM 823 C CA . PHE A 1 103 ? 29.775 25.175 -21.449 1.00 78.88 103 PHE A CA 1
ATOM 824 C C . PHE A 1 103 ? 30.586 26.265 -20.735 1.00 78.88 103 PHE A C 1
ATOM 826 O O . PHE A 1 103 ? 30.035 27.319 -20.453 1.00 78.88 103 PHE A O 1
ATOM 833 N N . GLU A 1 104 ? 31.872 26.046 -20.480 1.00 85.56 104 GLU A N 1
ATOM 834 C CA . GLU A 1 104 ? 32.749 27.028 -19.831 1.00 85.56 104 GLU A CA 1
ATOM 835 C C . GLU A 1 104 ? 32.962 28.278 -20.701 1.00 85.56 104 GLU A C 1
ATOM 837 O O . GLU A 1 104 ? 32.780 29.400 -20.234 1.00 85.56 104 GLU A O 1
ATOM 842 N N . ASP A 1 105 ? 33.255 28.081 -21.988 1.00 89.62 105 ASP A N 1
ATOM 843 C CA . ASP A 1 105 ? 33.580 29.161 -22.923 1.00 89.62 105 ASP A CA 1
ATOM 844 C C . ASP A 1 105 ? 32.358 30.044 -23.239 1.00 89.62 105 ASP A C 1
ATOM 846 O O . ASP A 1 105 ? 32.471 31.266 -23.336 1.00 89.62 105 ASP A O 1
ATOM 850 N N . PHE A 1 106 ? 31.174 29.442 -23.403 1.00 85.25 106 PHE A N 1
ATOM 851 C CA . PHE A 1 106 ? 29.990 30.147 -23.911 1.00 85.25 106 PHE A CA 1
ATOM 852 C C . PHE A 1 106 ? 28.829 30.222 -22.914 1.00 85.25 106 PHE A C 1
ATOM 854 O O . PHE A 1 106 ? 27.816 30.848 -23.220 1.00 85.25 106 PHE A O 1
ATOM 861 N N . HIS A 1 107 ? 28.931 29.581 -21.742 1.00 77.12 107 HIS A N 1
ATOM 862 C CA . HIS A 1 107 ? 27.838 29.439 -20.762 1.00 77.12 107 HIS A CA 1
ATOM 863 C C . HIS A 1 107 ? 26.548 28.843 -21.361 1.00 77.12 107 HIS A C 1
ATOM 865 O O . HIS A 1 107 ? 25.457 28.948 -20.795 1.00 77.12 107 HIS A O 1
ATOM 871 N N . ILE A 1 108 ? 26.663 28.169 -22.510 1.00 71.12 108 ILE A N 1
ATOM 872 C CA . ILE A 1 108 ? 25.551 27.496 -23.174 1.00 71.12 108 ILE A CA 1
ATOM 873 C C . ILE A 1 108 ? 25.415 26.124 -22.529 1.00 71.12 108 ILE A C 1
ATOM 875 O O . ILE A 1 108 ? 26.162 25.189 -22.821 1.00 71.12 108 ILE A O 1
ATOM 879 N N . HIS A 1 109 ? 24.441 25.992 -21.632 1.00 62.03 109 HIS A N 1
ATOM 880 C CA . HIS A 1 109 ? 24.069 24.684 -21.118 1.00 62.03 109 HIS A CA 1
ATOM 881 C C . HIS A 1 109 ? 23.602 23.803 -22.282 1.00 62.03 109 HIS A C 1
ATOM 883 O O . HIS A 1 109 ? 22.747 24.238 -23.063 1.00 62.03 109 HIS A O 1
ATOM 889 N N . PRO A 1 110 ? 24.078 22.549 -22.395 1.00 59.84 110 PRO A N 1
ATOM 890 C CA . PRO A 1 110 ? 23.450 21.601 -23.290 1.00 59.84 110 PRO A CA 1
ATOM 891 C C . PRO A 1 110 ? 22.028 21.375 -22.774 1.00 59.84 110 PRO A C 1
ATOM 893 O O . PRO A 1 110 ? 21.789 20.647 -21.809 1.00 59.84 110 PRO A O 1
ATOM 896 N N . SER A 1 111 ? 21.069 22.059 -23.396 1.00 56.56 111 SER A N 1
ATOM 897 C CA . SER A 1 111 ? 19.645 21.853 -23.185 1.00 56.56 111 SER A CA 1
ATOM 898 C C . SER A 1 111 ? 19.295 20.474 -23.744 1.00 56.56 111 SER A C 1
ATOM 900 O O . SER A 1 111 ? 18.734 20.337 -24.829 1.00 56.56 111 SER A O 1
ATOM 902 N N . TYR A 1 112 ? 19.606 19.419 -22.991 1.00 55.66 112 TYR A N 1
ATOM 903 C CA . TYR A 1 112 ? 19.082 18.075 -23.220 1.00 55.66 112 TYR A CA 1
ATOM 904 C C . TYR A 1 112 ? 17.604 18.027 -22.801 1.00 55.66 112 TYR A C 1
ATOM 906 O O . TYR A 1 112 ? 17.171 17.268 -21.938 1.00 55.66 112 TYR A O 1
ATOM 914 N N . LYS A 1 113 ? 16.781 18.860 -23.432 1.00 55.78 113 LYS A N 1
ATOM 915 C CA . LYS A 1 113 ? 15.411 18.481 -23.743 1.00 55.78 113 LYS A CA 1
ATOM 916 C C . LYS A 1 113 ? 15.451 18.162 -25.224 1.00 55.78 113 LYS A C 1
ATOM 918 O O . LYS A 1 113 ? 15.104 19.004 -26.037 1.00 55.78 113 LYS A O 1
ATOM 923 N N . SER A 1 114 ? 15.901 16.954 -25.557 1.00 59.72 114 SER A N 1
ATOM 924 C CA . SER A 1 114 ? 15.994 16.473 -26.942 1.00 59.72 114 SER A CA 1
ATOM 925 C C . SER A 1 114 ? 14.660 16.593 -27.701 1.00 59.72 114 SER A C 1
ATOM 927 O O . SER A 1 114 ? 14.623 16.420 -28.912 1.00 59.72 114 SER A O 1
ATOM 929 N N . G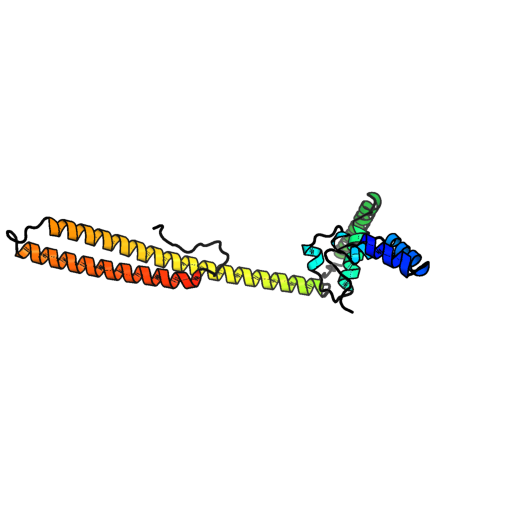LY A 1 115 ? 13.544 16.818 -26.984 1.00 59.84 115 GLY A N 1
ATOM 930 C CA . GLY A 1 115 ? 12.185 16.772 -27.518 1.00 59.84 115 GLY A CA 1
ATOM 931 C C . GLY A 1 115 ? 11.815 15.379 -28.024 1.00 59.84 115 GLY A C 1
ATOM 932 O O . GLY A 1 115 ? 10.693 15.178 -28.482 1.00 59.84 115 GLY A O 1
ATOM 933 N N . HIS A 1 116 ? 12.742 14.421 -27.924 1.00 68.06 116 HIS A N 1
ATOM 934 C CA . HIS A 1 116 ? 12.629 13.118 -28.527 1.00 68.06 116 HIS A CA 1
ATOM 935 C C . HIS A 1 116 ? 11.473 12.369 -27.877 1.00 68.06 116 HIS A C 1
ATOM 937 O O . HIS A 1 116 ? 11.249 12.442 -26.661 1.00 68.06 116 HIS A O 1
ATOM 943 N N . LEU A 1 117 ? 10.720 11.645 -28.702 1.00 72.19 117 LEU A N 1
ATOM 944 C CA . LEU A 1 117 ? 9.495 10.976 -28.279 1.00 72.19 117 LEU A CA 1
ATOM 945 C C . LEU A 1 117 ? 9.744 10.036 -27.085 1.00 72.19 117 LEU A C 1
ATOM 947 O O . LEU A 1 117 ? 8.908 9.952 -26.188 1.00 72.19 117 LEU A O 1
ATOM 951 N N . SER A 1 118 ? 10.924 9.403 -27.028 1.00 73.50 118 SER A N 1
ATOM 952 C CA . SER A 1 118 ? 11.342 8.529 -25.921 1.00 73.50 118 SER A CA 1
ATOM 953 C C . SER A 1 118 ? 11.455 9.263 -24.583 1.00 73.50 118 SER A C 1
ATOM 955 O O . SER A 1 118 ? 11.012 8.744 -23.561 1.00 73.50 118 SER A O 1
ATOM 957 N N . ASP A 1 119 ? 11.995 10.483 -24.570 1.00 74.06 119 ASP A N 1
ATOM 958 C CA . ASP A 1 119 ? 12.171 11.265 -23.344 1.00 74.06 119 ASP A CA 1
ATOM 959 C C . ASP A 1 119 ? 10.821 11.749 -22.815 1.00 74.06 119 ASP A C 1
ATOM 961 O O . ASP A 1 119 ? 10.580 11.761 -21.604 1.00 74.06 119 ASP A O 1
ATOM 965 N N . ASN A 1 120 ? 9.911 12.108 -23.722 1.00 77.94 120 ASN A N 1
ATOM 966 C CA . ASN A 1 120 ? 8.541 12.476 -23.378 1.00 77.94 120 ASN A CA 1
ATOM 967 C C . ASN A 1 120 ? 7.748 11.269 -22.862 1.00 77.94 120 ASN A C 1
ATOM 969 O O . ASN A 1 120 ? 7.066 11.387 -21.839 1.00 77.94 120 ASN A O 1
ATOM 973 N N . ALA A 1 121 ? 7.894 10.105 -23.500 1.00 79.12 121 ALA A N 1
ATOM 974 C CA . ALA A 1 121 ? 7.291 8.853 -23.055 1.00 79.12 121 ALA A CA 1
ATOM 975 C C . ALA A 1 121 ? 7.805 8.447 -21.666 1.00 79.12 121 ALA A C 1
ATOM 977 O O . ALA A 1 121 ? 7.006 8.193 -20.764 1.00 79.12 121 ALA A O 1
ATOM 978 N N . MET A 1 122 ? 9.121 8.496 -21.438 1.00 81.69 122 MET A N 1
ATOM 979 C CA . MET A 1 122 ? 9.717 8.175 -20.140 1.00 81.69 122 MET A CA 1
ATOM 980 C C . MET A 1 122 ? 9.278 9.160 -19.046 1.00 81.69 122 MET A C 1
ATOM 982 O O . MET A 1 122 ? 8.953 8.745 -17.934 1.00 81.69 122 MET A O 1
ATOM 986 N N . LYS A 1 123 ? 9.200 10.465 -19.342 1.00 84.56 123 LYS A N 1
ATOM 987 C CA . LYS A 1 123 ? 8.655 11.468 -18.405 1.00 84.56 123 LYS A CA 1
ATOM 988 C C . LYS A 1 123 ? 7.176 11.241 -18.110 1.00 84.56 123 LYS A C 1
ATOM 990 O O . LYS A 1 123 ? 6.743 11.487 -16.987 1.00 84.56 123 LYS A O 1
ATOM 995 N N . SER A 1 124 ? 6.391 10.825 -19.101 1.00 86.38 124 SER A N 1
ATOM 996 C CA . SER A 1 124 ? 4.980 10.476 -18.912 1.00 86.38 124 SER A CA 1
ATOM 997 C C . SER A 1 124 ? 4.838 9.266 -17.987 1.00 86.38 124 SER A C 1
ATOM 999 O O . SER A 1 124 ? 4.129 9.343 -16.987 1.00 86.38 124 SER A O 1
ATOM 1001 N N . LEU A 1 125 ? 5.613 8.205 -18.235 1.00 91.12 125 LEU A N 1
ATOM 1002 C CA . LEU A 1 125 ? 5.641 7.005 -17.401 1.00 91.12 125 LEU A CA 1
ATOM 1003 C C . LEU A 1 125 ? 6.068 7.318 -15.959 1.00 91.12 125 LEU A C 1
ATOM 1005 O O . LEU A 1 125 ? 5.402 6.897 -15.019 1.00 91.12 125 LEU A O 1
ATOM 1009 N N . LYS A 1 126 ? 7.125 8.123 -15.770 1.00 91.75 126 LYS A N 1
ATOM 1010 C CA . LYS A 1 126 ? 7.561 8.576 -14.436 1.00 91.75 126 LYS A CA 1
ATOM 1011 C C . LYS A 1 126 ? 6.470 9.358 -13.707 1.00 91.75 126 LYS A C 1
ATOM 1013 O O . LYS A 1 126 ? 6.263 9.140 -12.518 1.00 91.75 126 LYS A O 1
ATOM 1018 N N . ARG A 1 127 ? 5.764 10.255 -14.407 1.00 91.50 127 ARG A N 1
ATOM 1019 C CA . ARG A 1 127 ? 4.651 11.025 -13.830 1.00 91.50 127 ARG A CA 1
ATOM 1020 C C . ARG A 1 127 ? 3.477 10.128 -13.452 1.00 91.50 127 ARG A C 1
ATOM 1022 O O . ARG A 1 127 ? 2.939 10.298 -12.364 1.00 91.50 127 ARG A O 1
ATOM 1029 N N . LYS A 1 128 ? 3.123 9.171 -14.314 1.00 93.69 128 LYS A N 1
ATOM 1030 C CA . LYS A 1 128 ? 2.069 8.192 -14.042 1.00 93.69 128 LYS A CA 1
ATOM 1031 C C . LYS A 1 128 ? 2.418 7.346 -12.820 1.00 93.69 128 LYS A C 1
ATOM 1033 O O . LYS A 1 128 ? 1.651 7.330 -11.872 1.00 93.69 128 LYS A O 1
ATOM 1038 N N . ASN A 1 129 ? 3.626 6.788 -12.774 1.00 92.62 129 ASN A N 1
ATOM 1039 C CA . ASN A 1 129 ? 4.075 5.995 -11.634 1.00 92.62 129 ASN A CA 1
ATOM 1040 C C . ASN A 1 129 ? 4.092 6.808 -10.322 1.00 92.62 129 ASN A C 1
ATOM 1042 O O . ASN A 1 129 ? 3.661 6.335 -9.277 1.00 92.62 129 ASN A O 1
ATOM 1046 N N . ALA A 1 130 ? 4.536 8.070 -10.366 1.00 93.31 130 ALA A N 1
ATOM 1047 C CA . ALA A 1 130 ? 4.497 8.948 -9.195 1.00 93.31 130 ALA A CA 1
ATOM 1048 C C . ALA A 1 130 ? 3.062 9.250 -8.724 1.00 93.31 130 ALA A C 1
ATOM 1050 O O . ALA A 1 130 ? 2.826 9.368 -7.522 1.00 93.31 130 ALA A O 1
ATOM 1051 N N . LEU A 1 131 ? 2.111 9.390 -9.652 1.00 94.62 131 LEU A N 1
ATOM 1052 C CA . LEU A 1 131 ? 0.696 9.555 -9.327 1.00 94.62 131 LEU A CA 1
ATOM 1053 C C . LEU A 1 131 ? 0.121 8.276 -8.709 1.00 94.62 131 LEU A C 1
ATOM 1055 O O . LEU A 1 131 ? -0.520 8.357 -7.665 1.00 94.62 131 LEU A O 1
ATOM 1059 N N . ASP A 1 132 ? 0.405 7.119 -9.306 1.00 91.31 132 ASP A N 1
ATOM 1060 C CA . ASP A 1 132 ? -0.049 5.815 -8.822 1.00 91.31 132 ASP A CA 1
ATOM 1061 C C . ASP A 1 132 ? 0.464 5.569 -7.393 1.00 91.31 132 ASP A C 1
ATOM 1063 O O . ASP A 1 132 ? -0.325 5.288 -6.495 1.00 91.31 132 ASP A O 1
ATOM 1067 N N . HIS A 1 133 ? 1.750 5.821 -7.122 1.00 90.00 133 HIS A N 1
ATOM 1068 C CA . HIS A 1 133 ? 2.307 5.737 -5.767 1.00 90.00 133 HIS A CA 1
ATOM 1069 C C . HIS A 1 133 ? 1.632 6.683 -4.764 1.00 90.00 133 HIS A C 1
ATOM 1071 O O . HIS A 1 133 ? 1.424 6.302 -3.614 1.00 90.00 133 HIS A O 1
ATOM 1077 N N . ARG A 1 134 ? 1.277 7.908 -5.173 1.00 93.25 134 ARG A N 1
ATOM 1078 C CA . ARG A 1 134 ? 0.542 8.844 -4.304 1.00 93.25 134 ARG A CA 1
ATOM 1079 C C . ARG A 1 134 ? -0.877 8.364 -4.018 1.00 93.25 134 ARG A C 1
ATOM 1081 O O . ARG A 1 134 ? -1.360 8.570 -2.911 1.00 93.25 134 ARG A O 1
ATOM 1088 N N . ASN A 1 135 ? -1.544 7.763 -4.999 1.00 93.44 135 ASN A N 1
ATOM 1089 C CA . ASN A 1 135 ? -2.880 7.205 -4.810 1.00 93.44 135 ASN A CA 1
ATOM 1090 C C . ASN A 1 135 ? -2.833 6.015 -3.850 1.00 93.44 135 ASN A C 1
ATOM 1092 O O . ASN A 1 135 ? -3.575 6.018 -2.875 1.00 93.44 135 ASN A O 1
ATOM 1096 N N . LEU A 1 136 ? -1.889 5.091 -4.045 1.00 91.75 136 LEU A N 1
ATOM 1097 C CA . LEU A 1 136 ? -1.676 3.961 -3.136 1.00 91.75 136 LEU A CA 1
ATOM 1098 C C . LEU A 1 136 ? -1.371 4.425 -1.703 1.00 91.75 136 LEU A C 1
ATOM 1100 O O . LEU A 1 136 ? -1.930 3.882 -0.760 1.00 91.75 136 LEU A O 1
ATOM 1104 N N . ALA A 1 137 ? -0.560 5.475 -1.527 1.00 91.25 137 ALA A N 1
ATOM 1105 C CA . ALA A 1 137 ? -0.292 6.044 -0.203 1.00 91.25 137 ALA A CA 1
ATOM 1106 C C . ALA A 1 137 ? -1.558 6.614 0.468 1.00 91.25 137 ALA A C 1
ATOM 1108 O O . ALA A 1 137 ? -1.779 6.402 1.654 1.00 91.25 137 ALA A O 1
ATOM 1109 N N . LYS A 1 138 ? -2.434 7.289 -0.290 1.00 92.81 138 LYS A N 1
ATOM 1110 C CA . LYS A 1 138 ? -3.723 7.774 0.240 1.00 92.81 138 LYS A CA 1
ATOM 1111 C C . LYS A 1 138 ? -4.659 6.634 0.631 1.00 92.81 138 LYS A C 1
ATOM 1113 O O . LYS A 1 138 ? -5.482 6.798 1.527 1.00 92.81 138 LYS A O 1
ATOM 1118 N N . GLU A 1 139 ? -4.611 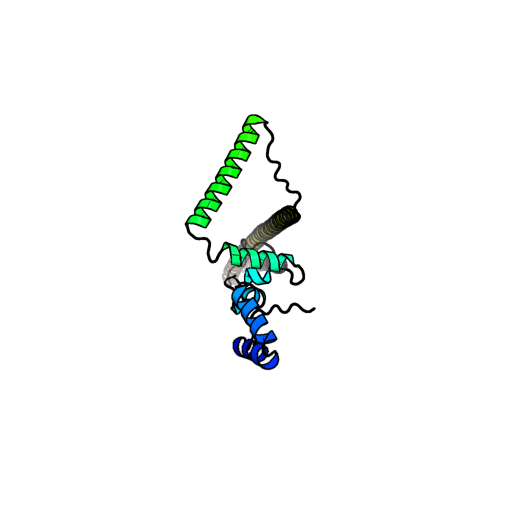5.521 -0.089 1.00 92.88 139 GLU A N 1
ATOM 1119 C CA . GLU A 1 139 ? -5.385 4.327 0.244 1.00 92.88 139 GLU A CA 1
ATOM 1120 C C . GLU A 1 139 ? -4.840 3.650 1.504 1.00 92.88 139 GLU A C 1
ATOM 1122 O O . GLU A 1 139 ? -5.623 3.319 2.391 1.00 92.88 139 GLU A O 1
ATOM 1127 N N . ASP A 1 140 ? -3.516 3.562 1.642 1.00 93.06 140 ASP A N 1
ATOM 1128 C CA . ASP A 1 140 ? -2.856 3.097 2.863 1.00 93.06 140 ASP A CA 1
ATOM 1129 C C . ASP A 1 140 ? -3.269 3.952 4.083 1.00 93.06 140 ASP A C 1
ATOM 1131 O O . ASP A 1 140 ? -3.642 3.407 5.123 1.00 93.06 140 ASP A O 1
ATOM 1135 N N . ASP A 1 141 ? -3.318 5.284 3.954 1.00 92.81 141 ASP A N 1
ATOM 1136 C CA . ASP A 1 141 ? -3.787 6.180 5.026 1.00 92.81 141 ASP A CA 1
ATOM 1137 C C . ASP A 1 141 ? -5.249 5.897 5.433 1.00 92.81 141 ASP A C 1
ATOM 1139 O O . ASP A 1 141 ? -5.606 5.933 6.618 1.00 92.81 141 ASP A O 1
ATOM 1143 N N . LYS A 1 142 ? -6.121 5.562 4.470 1.00 92.38 142 LYS A N 1
ATOM 1144 C CA . LYS A 1 142 ? -7.508 5.151 4.761 1.00 92.38 142 LYS A CA 1
ATOM 1145 C C . LYS A 1 142 ? -7.552 3.836 5.534 1.00 92.38 142 LYS A C 1
ATOM 1147 O O . LYS A 1 142 ? -8.334 3.725 6.476 1.00 92.38 142 LYS A O 1
ATOM 1152 N N . ILE A 1 143 ? -6.717 2.863 5.170 1.00 92.06 143 ILE A N 1
ATOM 1153 C CA . ILE A 1 143 ? -6.625 1.584 5.886 1.00 92.06 143 ILE A CA 1
ATOM 1154 C C . ILE A 1 143 ? -6.124 1.824 7.312 1.00 92.06 143 ILE A C 1
ATOM 1156 O O . ILE A 1 143 ? -6.710 1.304 8.257 1.00 92.06 143 ILE A O 1
ATOM 1160 N N . SER A 1 144 ? -5.107 2.670 7.490 1.00 93.19 144 SER A N 1
ATOM 1161 C CA . SER A 1 144 ? -4.571 3.024 8.810 1.00 93.19 144 SER A CA 1
ATOM 1162 C C . SER A 1 144 ? -5.642 3.643 9.718 1.00 93.19 144 SER A C 1
ATOM 1164 O O . SER A 1 144 ? -5.909 3.153 10.816 1.00 93.19 144 SER A O 1
ATOM 1166 N N . THR A 1 145 ? -6.343 4.667 9.224 1.00 93.75 145 THR A N 1
ATOM 1167 C CA . THR A 1 145 ? -7.418 5.326 9.986 1.00 93.75 145 THR A CA 1
ATOM 1168 C C . THR A 1 145 ? -8.603 4.401 10.266 1.00 93.75 145 THR A C 1
ATOM 1170 O O . THR A 1 145 ? -9.256 4.531 11.304 1.00 93.75 145 THR A O 1
ATOM 1173 N N . HIS A 1 146 ? -8.900 3.458 9.368 1.00 93.12 146 HIS A N 1
ATOM 1174 C CA . HIS A 1 146 ? -9.910 2.433 9.607 1.00 93.12 146 HIS A CA 1
ATOM 1175 C C . HIS A 1 146 ? -9.460 1.437 10.683 1.00 93.12 146 HIS A C 1
ATOM 1177 O O . HIS A 1 146 ? -10.214 1.188 11.621 1.00 93.12 146 HIS A O 1
ATOM 1183 N N . ASN A 1 147 ? -8.218 0.951 10.627 1.00 93.12 147 ASN A N 1
ATOM 1184 C CA . ASN A 1 147 ? -7.654 0.044 11.626 1.00 93.12 147 ASN A CA 1
ATOM 1185 C C . ASN A 1 147 ? -7.734 0.629 13.044 1.00 93.12 147 ASN A C 1
ATOM 1187 O O . ASN A 1 147 ? -8.135 -0.071 13.972 1.00 93.12 147 ASN A O 1
ATOM 1191 N N . GLU A 1 148 ? -7.454 1.926 13.217 1.00 93.81 148 GLU A N 1
ATOM 1192 C CA . GLU A 1 148 ? -7.627 2.600 14.512 1.00 93.81 148 GLU A CA 1
ATOM 1193 C C . GLU A 1 148 ? -9.078 2.561 15.020 1.00 93.81 148 GLU A C 1
ATOM 1195 O O . GLU A 1 148 ? -9.319 2.446 16.225 1.00 93.81 148 GLU A O 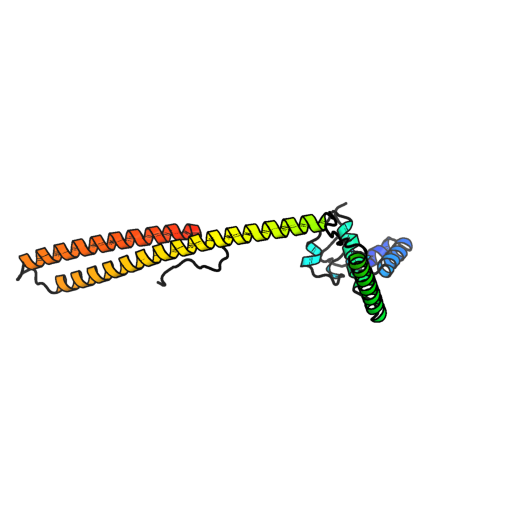1
ATOM 1200 N N . LYS A 1 149 ? -10.068 2.677 14.124 1.00 92.94 149 LYS A N 1
ATOM 1201 C CA . LYS A 1 149 ? -11.492 2.592 14.487 1.00 92.94 149 LYS A CA 1
ATOM 1202 C C . LYS A 1 149 ? -11.873 1.175 14.887 1.00 92.94 149 LYS A C 1
ATOM 1204 O O . LYS A 1 149 ? -12.533 1.007 15.916 1.00 92.94 149 LYS A O 1
ATOM 1209 N N . VAL A 1 150 ? -11.436 0.180 14.114 1.00 93.31 150 VAL A N 1
ATOM 1210 C CA . VAL A 1 150 ? -11.706 -1.228 14.414 1.00 93.31 150 VAL A CA 1
ATOM 1211 C C . VAL A 1 150 ? -11.091 -1.589 15.766 1.00 93.31 150 VAL A C 1
ATOM 1213 O O . VAL A 1 150 ? -11.805 -2.095 16.631 1.00 93.31 150 VAL A O 1
ATOM 1216 N N . GLN A 1 151 ? -9.837 -1.205 16.018 1.00 93.56 151 GLN A N 1
ATOM 1217 C CA . GLN A 1 151 ? -9.169 -1.429 17.301 1.00 93.56 151 GLN A CA 1
ATOM 1218 C C . GLN A 1 151 ? -9.930 -0.787 18.473 1.00 93.56 151 GLN A C 1
ATOM 1220 O O . GLN A 1 151 ? -10.250 -1.465 19.447 1.00 93.56 151 GLN A O 1
ATOM 1225 N N . LYS A 1 152 ? -10.330 0.488 18.359 1.00 93.44 152 LYS A N 1
ATOM 1226 C CA . LYS A 1 152 ? -11.140 1.162 19.395 1.00 93.44 152 LYS A CA 1
ATOM 1227 C C . LYS A 1 152 ? -12.473 0.453 19.650 1.00 93.44 152 LYS A C 1
ATOM 1229 O O . LYS A 1 152 ? -12.929 0.385 20.792 1.00 93.44 152 LYS A O 1
ATOM 1234 N N . SER A 1 153 ? -13.126 -0.042 18.598 1.00 93.19 153 SER A N 1
ATOM 1235 C CA . SER A 1 153 ? -14.392 -0.772 18.728 1.00 93.19 153 SER A CA 1
ATOM 1236 C C . SER A 1 153 ? -14.209 -2.143 19.386 1.00 93.19 153 SER A C 1
ATOM 1238 O O . SER A 1 153 ? -15.023 -2.523 20.228 1.00 93.19 153 SER A O 1
ATOM 1240 N N . TYR A 1 154 ? -13.105 -2.829 19.088 1.00 93.81 154 TYR A N 1
ATOM 1241 C CA . TYR A 1 154 ? -12.736 -4.093 19.709 1.00 93.81 154 TYR A CA 1
ATOM 1242 C C . TYR A 1 154 ? -12.410 -3.932 21.197 1.00 93.81 154 TYR A C 1
ATOM 1244 O O . TYR A 1 154 ? -12.942 -4.674 22.020 1.00 93.81 154 TYR A O 1
ATOM 1252 N N . ASP A 1 155 ? -11.623 -2.920 21.570 1.00 93.62 155 ASP A N 1
ATOM 1253 C CA . ASP A 1 155 ? -11.300 -2.633 22.973 1.00 93.62 155 ASP A CA 1
ATOM 1254 C C . ASP A 1 155 ? -12.567 -2.314 23.786 1.00 93.62 155 ASP A C 1
ATOM 1256 O O . ASP A 1 155 ? -12.731 -2.760 24.928 1.00 93.62 155 ASP A O 1
ATOM 1260 N N . ALA A 1 156 ? -13.508 -1.575 23.186 1.00 93.50 156 ALA A N 1
ATOM 1261 C CA . ALA A 1 156 ? -14.804 -1.290 23.793 1.00 93.50 156 ALA A CA 1
ATOM 1262 C C . ALA A 1 156 ? -15.643 -2.564 23.987 1.00 93.50 156 ALA A C 1
ATOM 1264 O O . ALA A 1 156 ? -16.233 -2.748 25.057 1.00 93.50 156 ALA A O 1
ATOM 1265 N N . TRP A 1 157 ? -15.667 -3.454 22.992 1.00 94.00 157 TRP A N 1
ATOM 1266 C CA . TRP A 1 157 ? -16.340 -4.748 23.089 1.00 94.00 157 TRP A CA 1
ATOM 1267 C C . TRP A 1 157 ? -15.705 -5.646 24.154 1.00 94.00 157 TRP A C 1
ATOM 1269 O O . TRP A 1 157 ? -16.419 -6.155 25.017 1.00 94.00 157 TRP A O 1
ATOM 1279 N N . GLN A 1 158 ? -14.374 -5.764 24.194 1.00 94.38 158 GLN A N 1
ATOM 1280 C CA . GLN A 1 158 ? -13.680 -6.518 25.240 1.00 94.38 158 GLN A CA 1
ATOM 1281 C C . GLN A 1 158 ? -13.998 -5.989 26.642 1.00 94.38 158 GLN A C 1
ATOM 1283 O O . GLN A 1 158 ? -14.232 -6.772 27.567 1.00 94.38 158 GLN A O 1
ATOM 1288 N N . LYS A 1 159 ? -14.024 -4.663 26.823 1.00 93.88 159 LYS A N 1
ATOM 1289 C CA . LYS A 1 159 ? -14.372 -4.045 28.108 1.00 93.88 159 LYS A CA 1
ATOM 1290 C C . LYS A 1 159 ? -15.817 -4.355 28.509 1.00 93.88 159 LYS A C 1
ATOM 1292 O O . LYS A 1 159 ? -16.060 -4.692 29.668 1.00 93.88 159 LYS A O 1
ATOM 1297 N N . ALA A 1 160 ? -16.760 -4.270 27.570 1.00 92.88 160 ALA A N 1
ATOM 1298 C CA . ALA A 1 160 ? -18.165 -4.589 27.816 1.00 92.88 160 ALA A CA 1
ATOM 1299 C C . ALA A 1 160 ? -18.377 -6.084 28.116 1.00 92.88 160 ALA A C 1
ATOM 1301 O O . ALA A 1 160 ? -19.101 -6.423 29.051 1.00 92.88 160 ALA A O 1
ATOM 1302 N N . SER A 1 161 ? -17.675 -6.966 27.403 1.00 93.56 161 SER A N 1
ATOM 1303 C CA . SER A 1 161 ? -17.688 -8.415 27.628 1.00 93.56 161 SER A CA 1
ATOM 1304 C C . SER A 1 161 ? -17.167 -8.781 29.022 1.00 93.56 161 SER A C 1
ATOM 1306 O O . SER A 1 161 ? -17.831 -9.500 29.770 1.00 93.56 161 SER A O 1
ATOM 1308 N N . LYS A 1 162 ? -16.043 -8.189 29.455 1.00 94.06 162 LYS A N 1
ATOM 1309 C CA . LYS A 1 162 ? -15.536 -8.349 30.831 1.00 94.06 162 LYS A CA 1
ATOM 1310 C C . LYS A 1 162 ? -16.545 -7.859 31.876 1.00 94.06 162 LYS A C 1
ATOM 1312 O O . LYS A 1 162 ? -16.773 -8.543 32.871 1.00 94.06 162 LYS A O 1
ATOM 1317 N N . ALA A 1 163 ? -17.184 -6.708 31.655 1.00 91.75 163 ALA A N 1
ATOM 1318 C CA . ALA A 1 163 ? -18.202 -6.184 32.568 1.00 91.75 163 ALA A CA 1
ATOM 1319 C C . ALA A 1 163 ? -19.431 -7.107 32.667 1.00 91.75 163 ALA A C 1
ATOM 1321 O O . ALA A 1 163 ? -19.933 -7.347 33.765 1.00 91.75 163 ALA A O 1
ATOM 1322 N N . GLN A 1 164 ? -19.875 -7.681 31.544 1.00 92.31 164 GLN A N 1
ATOM 1323 C CA . GLN A 1 164 ? -20.948 -8.674 31.515 1.00 92.31 164 GLN A CA 1
ATOM 1324 C C . GLN A 1 164 ? -20.568 -9.943 32.292 1.00 92.31 164 GLN A C 1
ATOM 1326 O O . GLN A 1 164 ? -21.388 -10.453 33.053 1.00 92.31 164 GLN A O 1
ATOM 1331 N N . GLN A 1 165 ? -19.336 -10.441 32.141 1.00 92.25 165 GLN A N 1
ATOM 1332 C CA . GLN A 1 165 ? -18.847 -11.608 32.887 1.00 92.25 165 GLN A CA 1
ATOM 1333 C C . GLN A 1 165 ? -18.821 -11.353 34.399 1.00 92.25 165 GLN A C 1
ATOM 1335 O O . GLN A 1 165 ? -19.267 -12.204 35.168 1.00 92.25 165 GLN A O 1
ATOM 1340 N N . ILE A 1 166 ? -18.366 -10.170 34.827 1.00 92.56 166 ILE A N 1
ATOM 1341 C CA . ILE A 1 166 ? -18.373 -9.769 36.241 1.00 92.56 166 ILE A CA 1
ATOM 1342 C C . ILE A 1 166 ? -19.811 -9.701 36.770 1.00 92.56 166 ILE A C 1
ATOM 1344 O O . ILE A 1 166 ? -20.113 -10.307 37.798 1.00 92.56 166 ILE A O 1
ATOM 1348 N N . ALA A 1 167 ? -20.718 -9.029 36.052 1.00 89.44 167 ALA A N 1
ATOM 1349 C CA . ALA A 1 167 ? -22.126 -8.935 36.440 1.00 89.44 167 ALA A CA 1
ATOM 1350 C C . ALA A 1 167 ? -22.802 -10.318 36.510 1.00 89.44 167 ALA A C 1
ATOM 1352 O O . ALA A 1 167 ? -23.563 -10.589 37.437 1.00 89.44 167 ALA A O 1
ATOM 1353 N N . ALA A 1 168 ? -22.474 -11.225 35.583 1.00 90.25 168 ALA A N 1
ATOM 1354 C CA . ALA A 1 168 ? -22.953 -12.606 35.602 1.00 90.25 168 ALA A CA 1
ATOM 1355 C C . ALA A 1 168 ? -22.425 -13.390 36.813 1.00 90.25 168 ALA A C 1
ATOM 1357 O O . ALA A 1 168 ? -23.171 -14.161 37.414 1.00 90.25 168 ALA A O 1
ATOM 1358 N N . GLY A 1 169 ? -21.150 -13.204 37.170 1.00 90.38 169 GLY A N 1
ATOM 1359 C CA . GLY A 1 169 ? -20.542 -13.819 38.349 1.00 90.38 169 GLY A CA 1
ATOM 1360 C C . GLY A 1 169 ? -21.203 -13.353 39.646 1.00 90.38 169 GLY A C 1
ATOM 1361 O O . GLY A 1 169 ? -21.555 -14.180 40.484 1.00 90.38 169 GLY A O 1
ATOM 1362 N N . ILE A 1 170 ? -21.455 -12.046 39.770 1.00 89.44 170 ILE A N 1
ATOM 1363 C CA . ILE A 1 170 ? -22.160 -11.461 40.920 1.00 89.44 170 ILE A CA 1
ATOM 1364 C C . ILE A 1 170 ? -23.591 -12.004 41.008 1.00 89.44 170 ILE A C 1
ATOM 1366 O O . ILE A 1 170 ? -24.008 -12.420 42.085 1.00 89.44 170 ILE A O 1
ATOM 1370 N N . LEU A 1 171 ? -24.328 -12.060 39.892 1.00 87.94 171 LEU A N 1
ATOM 1371 C CA . LEU A 1 171 ? -25.698 -12.583 39.872 1.00 87.94 171 LEU A CA 1
ATOM 1372 C C . LEU A 1 171 ? -25.765 -14.055 40.307 1.00 87.94 171 LEU A C 1
ATOM 1374 O O . LEU A 1 171 ? -26.635 -14.409 41.095 1.00 87.94 171 LEU A O 1
ATOM 1378 N N . ARG A 1 172 ? -24.825 -14.903 39.856 1.00 87.44 172 ARG A N 1
ATOM 1379 C CA . ARG A 1 172 ? -24.744 -16.314 40.289 1.00 87.44 172 ARG A CA 1
ATOM 1380 C C . ARG A 1 172 ? -24.474 -16.470 41.787 1.00 87.44 172 ARG A C 1
ATOM 1382 O O . ARG A 1 172 ? -24.852 -17.487 42.357 1.00 87.44 172 ARG A O 1
ATOM 1389 N N . GLY A 1 173 ? -23.811 -15.493 42.407 1.00 84.62 173 GLY A N 1
ATOM 1390 C CA . GLY A 1 173 ? -23.514 -15.492 43.839 1.00 84.62 173 GLY A CA 1
ATOM 1391 C C . GLY A 1 173 ? -24.695 -15.096 44.732 1.00 84.62 173 GLY A C 1
ATOM 1392 O O . GLY A 1 173 ? -24.615 -15.281 45.944 1.00 84.62 173 GLY A O 1
ATOM 1393 N N . VAL A 1 174 ? -25.787 -14.563 44.169 1.00 84.88 174 VAL A N 1
ATOM 1394 C CA . VAL A 1 174 ? -26.962 -14.123 44.936 1.00 84.88 174 VAL A CA 1
ATOM 1395 C C . VAL A 1 174 ? -28.059 -15.184 44.873 1.00 84.88 174 VAL A C 1
ATOM 1397 O O . VAL A 1 174 ? -28.524 -15.546 43.795 1.00 84.88 174 VAL A O 1
ATOM 1400 N N . ASN A 1 175 ? -28.516 -15.658 46.035 1.00 81.62 175 ASN A N 1
ATOM 1401 C CA . ASN A 1 175 ? -29.602 -16.633 46.108 1.00 81.62 175 ASN A CA 1
ATOM 1402 C C . ASN A 1 175 ? -30.976 -15.935 45.963 1.00 81.62 175 ASN A C 1
ATOM 1404 O O . ASN A 1 175 ? -31.337 -15.126 46.827 1.00 81.62 175 ASN A O 1
ATOM 1408 N N . PRO A 1 176 ? -31.775 -16.262 44.929 1.00 79.31 176 PRO A N 1
ATOM 1409 C CA . PRO A 1 176 ? -33.072 -15.627 44.680 1.00 79.31 176 PRO A CA 1
ATOM 1410 C C . PRO A 1 176 ? -34.116 -15.885 45.777 1.00 79.31 176 PRO A C 1
ATOM 1412 O O . PRO A 1 176 ? -35.036 -15.082 45.930 1.00 79.31 176 PRO A O 1
ATOM 1415 N N . ASN A 1 177 ? -33.973 -16.964 46.555 1.00 78.31 177 ASN A N 1
ATOM 1416 C CA . ASN A 1 177 ? -34.934 -17.332 47.599 1.00 78.31 177 ASN A CA 1
ATOM 1417 C C . ASN A 1 177 ? -34.698 -16.586 48.919 1.00 78.31 177 ASN A C 1
ATOM 1419 O O . ASN A 1 177 ? -35.639 -16.386 49.681 1.00 78.31 177 ASN A O 1
ATOM 1423 N N . THR A 1 178 ? -33.460 -16.163 49.186 1.00 77.38 178 THR A N 1
ATOM 1424 C CA . THR A 1 178 ? -33.076 -15.522 50.455 1.00 77.38 178 THR A CA 1
ATOM 1425 C C . THR A 1 178 ? -32.944 -14.004 50.332 1.00 77.38 178 THR A C 1
ATOM 1427 O O . THR A 1 178 ? -33.131 -13.293 51.312 1.00 77.38 178 THR A O 1
ATOM 1430 N N . GLN A 1 179 ? -32.609 -13.491 49.143 1.00 82.19 179 GLN A N 1
ATOM 1431 C CA . GLN A 1 179 ? -32.289 -12.075 48.915 1.00 82.19 179 GLN A CA 1
ATOM 1432 C C . GLN A 1 179 ? -32.967 -11.554 47.642 1.00 82.19 179 GLN A C 1
ATOM 1434 O O . GLN A 1 179 ? -32.317 -11.169 46.669 1.00 82.19 179 GLN A O 1
ATOM 1439 N N . ARG A 1 180 ? -34.304 -11.563 47.645 1.00 83.44 180 ARG A N 1
ATOM 1440 C CA . ARG A 1 180 ? -35.137 -11.308 46.460 1.00 83.44 180 ARG A CA 1
ATOM 1441 C C . ARG A 1 180 ? -34.909 -9.924 45.833 1.00 83.44 180 ARG A C 1
ATOM 1443 O O . ARG A 1 180 ? -34.712 -9.838 44.621 1.00 83.44 180 ARG A O 1
ATOM 1450 N N . ASP A 1 181 ? -34.853 -8.873 46.650 1.00 85.88 181 ASP A N 1
ATOM 1451 C CA . ASP A 1 181 ? -34.670 -7.486 46.186 1.00 85.88 181 ASP A CA 1
ATOM 1452 C C . ASP A 1 181 ? -33.259 -7.248 45.622 1.00 85.88 181 ASP A C 1
ATOM 1454 O O . ASP A 1 181 ? -33.073 -6.606 44.582 1.00 85.88 181 ASP A O 1
ATOM 1458 N N . LEU A 1 182 ? -32.246 -7.838 46.267 1.00 86.62 182 LEU A N 1
ATOM 1459 C CA . LEU A 1 182 ? -30.864 -7.789 45.790 1.00 86.62 182 LEU A CA 1
ATOM 1460 C C . LEU A 1 182 ? -30.721 -8.550 44.467 1.00 86.62 182 LEU A C 1
ATOM 1462 O O . LEU A 1 182 ? -30.099 -8.043 43.536 1.00 86.62 182 LEU A O 1
ATOM 1466 N N . HIS A 1 183 ? -31.338 -9.730 44.354 1.00 88.56 183 HIS A N 1
ATOM 1467 C CA . HIS A 1 183 ? -31.342 -10.520 43.125 1.00 88.56 183 HIS A CA 1
ATOM 1468 C C . HIS A 1 183 ? -32.006 -9.760 41.967 1.00 88.56 183 HIS A C 1
ATOM 1470 O O . HIS A 1 183 ? -31.449 -9.722 40.872 1.00 88.56 183 HIS A O 1
ATOM 1476 N N . GLN A 1 184 ? -33.150 -9.100 42.192 1.00 89.00 184 GLN A N 1
ATOM 1477 C CA . GLN A 1 184 ? -33.786 -8.257 41.169 1.00 89.00 184 GLN A CA 1
ATOM 1478 C C . GLN A 1 184 ? -32.881 -7.106 40.719 1.00 89.00 184 GLN A C 1
ATOM 1480 O O . GLN A 1 184 ? -32.755 -6.864 39.519 1.00 89.00 184 GLN A O 1
ATOM 1485 N N . THR A 1 185 ? -32.208 -6.439 41.657 1.00 89.25 185 THR A N 1
ATOM 1486 C CA . THR A 1 185 ? -31.280 -5.344 41.340 1.00 89.25 185 THR A CA 1
ATOM 1487 C C . THR A 1 185 ? -30.096 -5.843 40.504 1.00 89.25 185 THR A C 1
ATOM 1489 O O . THR A 1 185 ? -29.788 -5.275 39.457 1.00 89.25 185 THR A O 1
ATOM 1492 N N . ARG A 1 186 ? -29.471 -6.961 40.900 1.00 89.00 186 ARG A N 1
ATOM 1493 C CA . ARG A 1 186 ? -28.358 -7.570 40.149 1.00 89.00 186 ARG A CA 1
ATOM 1494 C C . ARG A 1 186 ? -28.784 -8.105 38.787 1.00 89.00 186 ARG A C 1
ATOM 1496 O O . ARG A 1 186 ? -28.009 -8.027 37.837 1.00 89.00 186 ARG A O 1
ATOM 1503 N N . LEU A 1 187 ? -30.013 -8.604 38.661 1.00 90.56 187 LEU A N 1
ATOM 1504 C CA . LEU A 1 187 ? -30.564 -9.031 37.379 1.00 90.56 187 LEU A CA 1
ATOM 1505 C C . LEU A 1 187 ? -30.695 -7.842 36.417 1.00 90.56 187 LEU A C 1
ATOM 1507 O O . LEU A 1 187 ? -30.303 -7.964 35.260 1.00 90.56 187 LEU A O 1
ATOM 1511 N N . GLN A 1 188 ? -31.168 -6.684 36.894 1.00 91.25 188 GLN A N 1
ATOM 1512 C CA . GLN A 1 188 ? -31.233 -5.454 36.092 1.00 91.25 188 GLN A CA 1
ATOM 1513 C C . GLN A 1 188 ? -29.844 -4.926 35.698 1.00 91.25 188 GLN A C 1
ATOM 1515 O O . GLN A 1 188 ? -29.660 -4.405 34.599 1.00 91.25 188 GLN A O 1
ATOM 1520 N N . GLU A 1 189 ? -28.848 -5.037 36.577 1.00 90.31 189 GLU A N 1
ATOM 1521 C CA . GLU A 1 189 ? -27.462 -4.683 36.245 1.00 90.31 189 GLU A CA 1
ATOM 1522 C C . GLU A 1 189 ? -26.881 -5.622 35.181 1.00 90.31 189 GLU A C 1
ATOM 1524 O O . GLU A 1 189 ? -26.233 -5.165 34.237 1.00 90.31 189 GLU A O 1
ATOM 1529 N N . PHE A 1 190 ? -27.158 -6.924 35.289 1.00 91.81 190 PHE A N 1
ATOM 1530 C CA . PHE A 1 190 ? -26.739 -7.915 34.304 1.00 91.81 190 PHE A CA 1
ATOM 1531 C C . PHE A 1 190 ? -27.395 -7.688 32.938 1.00 91.81 190 PHE A C 1
ATOM 1533 O O . PHE A 1 190 ? -26.696 -7.733 31.925 1.00 91.81 190 PHE A O 1
ATOM 1540 N N . THR A 1 191 ? -28.701 -7.400 32.879 1.00 92.31 191 THR A N 1
ATOM 1541 C CA . THR A 1 191 ? -29.377 -7.112 31.603 1.00 92.31 191 THR A CA 1
ATOM 1542 C C . THR A 1 191 ? -28.811 -5.857 30.945 1.00 92.31 191 THR A C 1
ATOM 1544 O O . THR A 1 191 ? -28.470 -5.898 29.766 1.00 92.31 191 THR A O 1
ATOM 1547 N N . LYS A 1 192 ? -28.581 -4.780 31.710 1.00 93.06 192 LYS A N 1
ATOM 1548 C CA . LYS A 1 192 ? -27.921 -3.562 31.205 1.00 93.06 192 LYS A CA 1
ATOM 1549 C C . LYS A 1 192 ? -26.509 -3.837 30.679 1.00 93.06 192 LYS A C 1
ATOM 1551 O O . LYS A 1 192 ? -26.139 -3.331 29.619 1.00 93.06 192 LYS A O 1
ATOM 1556 N N . ALA A 1 193 ? -25.718 -4.635 31.400 1.00 91.06 193 ALA A N 1
ATOM 1557 C CA . ALA A 1 193 ? -24.366 -5.008 30.982 1.00 91.06 193 ALA A CA 1
ATOM 1558 C C . ALA A 1 193 ? -24.378 -5.868 29.708 1.00 91.06 193 ALA A C 1
ATOM 1560 O O . ALA A 1 193 ? -23.552 -5.667 28.817 1.00 91.06 193 ALA A O 1
ATOM 1561 N N . ARG A 1 194 ? -25.347 -6.780 29.587 1.00 92.94 194 ARG A N 1
ATOM 1562 C CA . ARG A 1 194 ? -25.557 -7.602 28.394 1.00 92.94 194 ARG A CA 1
ATOM 1563 C C . ARG A 1 194 ? -25.949 -6.755 27.180 1.00 92.94 194 ARG A C 1
ATOM 1565 O O . ARG A 1 194 ? -25.300 -6.867 26.148 1.00 92.94 194 ARG A O 1
ATOM 1572 N N . GLU A 1 195 ? -26.921 -5.854 27.308 1.00 93.00 195 GLU A N 1
ATOM 1573 C CA . GLU A 1 195 ? -27.310 -4.933 26.226 1.00 93.00 195 GLU A CA 1
ATOM 1574 C C . GLU A 1 195 ? -26.157 -4.008 25.804 1.00 93.00 195 GLU A C 1
ATOM 1576 O O . GLU A 1 195 ? -26.023 -3.630 24.639 1.00 93.00 195 GLU A O 1
ATOM 1581 N N . ALA A 1 196 ? -25.311 -3.585 26.749 1.00 91.75 196 ALA A N 1
ATOM 1582 C CA . ALA A 1 196 ? -24.106 -2.821 26.436 1.00 91.75 196 ALA A CA 1
ATOM 1583 C C . ALA A 1 196 ? -23.082 -3.655 25.645 1.00 91.75 196 ALA A C 1
ATOM 1585 O O . ALA A 1 196 ? -22.488 -3.136 24.700 1.00 91.75 196 ALA A O 1
ATOM 1586 N N . CYS A 1 197 ? -22.913 -4.934 25.993 1.00 92.81 197 CYS A N 1
ATOM 1587 C CA . CYS A 1 197 ? -22.049 -5.868 25.272 1.00 92.81 197 CYS A CA 1
ATOM 1588 C C . CYS A 1 197 ? -22.554 -6.127 23.846 1.00 92.81 197 CYS A C 1
ATOM 1590 O O . CYS A 1 197 ? -21.797 -5.926 22.899 1.00 92.81 197 CYS A O 1
ATOM 1592 N N . GLU A 1 198 ? -23.841 -6.449 23.679 1.00 92.81 198 GLU A N 1
ATOM 1593 C CA . GLU A 1 198 ? -24.468 -6.693 22.370 1.00 92.81 198 GLU A CA 1
ATOM 1594 C C . GLU A 1 198 ? -24.356 -5.459 21.450 1.00 92.81 198 GLU A C 1
ATOM 1596 O O . GLU A 1 198 ? -24.018 -5.576 20.271 1.00 92.81 198 GLU A O 1
ATOM 1601 N N . ARG A 1 199 ? -24.546 -4.244 21.989 1.00 93.25 199 ARG A N 1
ATOM 1602 C CA . ARG A 1 199 ? -24.340 -2.994 21.230 1.00 93.25 199 ARG A CA 1
ATOM 1603 C C . ARG A 1 199 ? -22.885 -2.787 20.811 1.00 93.25 199 ARG A C 1
ATOM 1605 O O . ARG A 1 199 ? -22.633 -2.339 19.692 1.00 93.25 199 ARG A O 1
ATOM 1612 N N . ALA A 1 200 ? -21.933 -3.075 21.698 1.00 91.62 200 ALA A N 1
ATOM 1613 C CA . ALA A 1 200 ? -20.510 -2.944 21.397 1.00 91.62 200 ALA A CA 1
ATOM 1614 C C . ALA A 1 200 ? -20.055 -3.980 20.355 1.00 91.62 200 ALA A C 1
ATOM 1616 O O . ALA A 1 200 ? -19.323 -3.631 19.430 1.00 91.62 200 ALA A O 1
ATOM 1617 N N . GLU A 1 201 ? -20.553 -5.213 20.451 1.00 92.31 201 GLU A N 1
ATOM 1618 C CA . GLU A 1 201 ? -20.312 -6.281 19.480 1.00 92.31 201 GLU A CA 1
ATOM 1619 C C . GLU A 1 201 ? -20.883 -5.926 18.102 1.00 92.31 201 GLU A C 1
ATOM 1621 O O . GLU A 1 201 ? -20.181 -6.027 17.098 1.00 92.31 201 GLU A O 1
ATOM 1626 N N . GLY A 1 202 ? -22.130 -5.444 18.045 1.00 92.06 202 GLY A N 1
ATOM 1627 C CA . GLY A 1 202 ? -22.750 -5.005 16.794 1.00 92.06 202 GLY A CA 1
ATOM 1628 C C . GLY A 1 202 ? -21.978 -3.864 16.127 1.00 92.06 202 GLY A C 1
ATOM 1629 O O . GLY A 1 202 ? -21.807 -3.855 14.908 1.0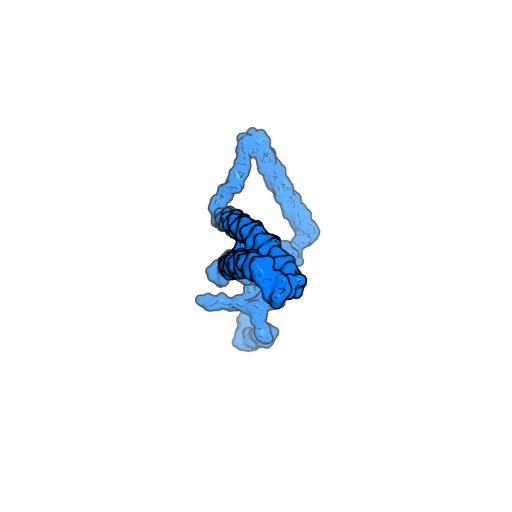0 92.06 202 GLY A O 1
ATOM 1630 N N . LYS A 1 203 ? -21.442 -2.926 16.922 1.00 92.56 203 LYS A N 1
ATOM 1631 C CA . LYS A 1 203 ? -20.580 -1.853 16.413 1.00 92.56 203 LYS A CA 1
ATOM 1632 C C . LYS A 1 203 ? -19.268 -2.400 15.849 1.00 92.56 203 LYS A C 1
ATOM 1634 O O . LYS A 1 203 ? -18.888 -2.005 14.754 1.00 92.56 203 LYS A O 1
ATOM 1639 N N . TYR A 1 204 ? -18.609 -3.309 16.567 1.00 92.25 204 TYR A N 1
ATOM 1640 C CA . TYR A 1 204 ? -17.382 -3.955 16.103 1.00 92.25 204 TYR A CA 1
ATOM 1641 C C . TYR A 1 204 ? -17.603 -4.723 14.791 1.00 92.25 204 TYR A C 1
ATOM 1643 O O . TYR A 1 204 ? -16.891 -4.477 13.820 1.00 92.25 204 TYR A O 1
ATOM 1651 N N . LYS A 1 205 ? -18.641 -5.567 14.709 1.00 90.94 205 LYS A N 1
ATOM 1652 C CA . LYS A 1 205 ? -18.971 -6.323 13.487 1.00 90.94 205 LYS A CA 1
ATOM 1653 C C . LYS A 1 205 ? -19.199 -5.414 12.282 1.00 90.94 205 LYS A C 1
ATOM 1655 O O . LYS A 1 205 ? -18.653 -5.672 11.217 1.00 90.94 205 LYS A O 1
ATOM 1660 N N . LYS A 1 206 ? -19.928 -4.310 12.463 1.00 91.81 206 LYS A N 1
ATOM 1661 C CA . LYS A 1 206 ? -20.175 -3.337 11.390 1.00 91.81 206 LYS A CA 1
ATOM 1662 C C . LYS A 1 206 ? -18.889 -2.676 10.883 1.00 91.81 206 LYS A C 1
ATOM 1664 O O . LYS A 1 206 ? -18.741 -2.447 9.682 1.00 91.81 206 LYS A O 1
ATOM 1669 N N . GLU A 1 207 ? -17.960 -2.353 11.783 1.00 90.62 207 GLU A N 1
ATOM 1670 C CA . GLU A 1 207 ? -16.656 -1.808 11.388 1.00 90.62 207 GLU A CA 1
ATOM 1671 C C . GLU A 1 207 ? -15.827 -2.866 10.642 1.00 90.62 207 GLU A C 1
ATOM 1673 O O . GLU A 1 207 ? -15.266 -2.555 9.597 1.00 90.62 207 GLU A O 1
ATOM 1678 N N . VAL A 1 208 ? -15.835 -4.129 11.085 1.00 89.69 208 VAL A N 1
ATOM 1679 C CA . VAL A 1 208 ? -15.160 -5.237 10.381 1.00 89.69 208 VAL A CA 1
ATOM 1680 C C . VAL A 1 208 ? -15.737 -5.459 8.978 1.00 89.69 208 VAL A C 1
ATOM 1682 O O . VAL A 1 208 ? -14.977 -5.572 8.019 1.00 89.69 208 VAL A O 1
ATOM 1685 N N . GLU A 1 209 ? -17.064 -5.463 8.827 1.00 89.56 209 GLU A N 1
ATOM 1686 C CA . GLU A 1 209 ? -17.737 -5.562 7.521 1.00 89.56 209 GLU A CA 1
ATOM 1687 C C . GLU A 1 209 ? -17.348 -4.406 6.593 1.00 89.56 209 GLU A C 1
ATOM 1689 O O . GLU A 1 209 ? -17.078 -4.612 5.410 1.00 89.56 209 GLU A O 1
ATOM 1694 N N . THR A 1 210 ? -17.247 -3.191 7.139 1.00 88.44 210 THR A N 1
ATOM 1695 C CA . THR A 1 210 ? -16.782 -2.016 6.389 1.00 88.44 210 THR A CA 1
ATOM 1696 C C . THR A 1 210 ? -15.329 -2.189 5.930 1.00 88.44 210 THR A C 1
ATOM 1698 O O . THR A 1 210 ? -14.975 -1.777 4.824 1.00 88.44 210 THR A O 1
ATOM 1701 N N . GLY A 1 211 ? -14.497 -2.850 6.740 1.00 85.44 211 GLY A N 1
ATOM 1702 C CA . GLY A 1 211 ? -13.107 -3.168 6.418 1.00 85.44 211 GLY A CA 1
ATOM 1703 C C . GLY A 1 211 ? -12.935 -4.147 5.258 1.00 85.44 211 GLY A C 1
ATOM 1704 O O . GLY A 1 211 ? -11.941 -4.059 4.538 1.00 85.44 211 GLY A O 1
ATOM 1705 N N . VAL A 1 212 ? -13.912 -5.024 4.996 1.00 85.31 212 VAL A N 1
ATOM 1706 C CA . VAL A 1 212 ? -13.863 -5.964 3.858 1.00 85.31 212 VAL A CA 1
ATOM 1707 C C . VAL A 1 212 ? -13.771 -5.222 2.523 1.00 85.31 212 VAL A C 1
ATOM 1709 O O . VAL A 1 212 ? -13.033 -5.649 1.637 1.00 85.31 212 VAL A O 1
ATOM 1712 N N . ALA A 1 213 ? -14.438 -4.072 2.393 1.00 84.06 213 ALA A N 1
ATOM 1713 C CA . ALA A 1 213 ? -14.380 -3.247 1.185 1.00 84.06 213 ALA A CA 1
ATOM 1714 C C . ALA A 1 213 ? -12.989 -2.629 0.930 1.00 84.06 213 ALA A C 1
ATOM 1716 O O . ALA A 1 213 ? -12.703 -2.205 -0.186 1.00 84.06 213 ALA A O 1
ATOM 1717 N N . LEU A 1 214 ? -12.123 -2.579 1.947 1.00 84.00 214 LEU A N 1
ATOM 1718 C CA . LEU A 1 214 ? -10.774 -2.009 1.867 1.00 84.00 214 LEU A CA 1
ATOM 1719 C C . LEU A 1 214 ? -9.688 -3.062 1.586 1.00 84.00 214 LEU A C 1
ATOM 1721 O O . LEU A 1 214 ? -8.516 -2.710 1.483 1.00 84.00 214 LEU A O 1
ATOM 1725 N N . LYS A 1 215 ? -10.050 -4.348 1.472 1.00 79.81 215 LYS A N 1
ATOM 1726 C CA . LYS A 1 215 ? -9.104 -5.477 1.420 1.00 79.81 215 LYS A CA 1
ATOM 1727 C C . LYS A 1 215 ? -8.190 -5.495 0.196 1.00 79.81 215 LYS A C 1
ATOM 1729 O O . LYS A 1 215 ? -7.046 -5.922 0.319 1.00 79.81 215 LYS A O 1
ATOM 1734 N N . ASP A 1 216 ? -8.671 -4.991 -0.934 1.00 81.56 216 ASP A N 1
ATOM 1735 C CA . ASP A 1 216 ? -7.934 -4.985 -2.204 1.00 81.56 216 ASP A CA 1
ATOM 1736 C C . ASP A 1 216 ? -7.377 -3.594 -2.562 1.00 81.56 216 ASP A C 1
ATOM 1738 O O . ASP A 1 216 ? -7.015 -3.335 -3.709 1.00 81.56 216 ASP A O 1
ATOM 1742 N N . MET A 1 217 ? -7.329 -2.680 -1.586 1.00 83.00 217 MET A N 1
ATOM 1743 C CA . MET A 1 217 ? -6.837 -1.313 -1.766 1.00 83.00 217 MET A CA 1
ATOM 1744 C C . MET A 1 217 ? -5.411 -1.138 -1.229 1.00 83.00 217 MET A C 1
ATOM 1746 O O . MET A 1 217 ? -4.963 -1.863 -0.341 1.00 83.00 217 MET A O 1
ATOM 1750 N N . GLY A 1 218 ? -4.716 -0.113 -1.724 1.00 83.38 218 GLY A N 1
ATOM 1751 C CA . GLY A 1 218 ? -3.427 0.316 -1.194 1.00 83.38 218 GLY A CA 1
ATOM 1752 C C . GLY A 1 218 ? -2.225 -0.460 -1.718 1.00 83.38 218 GLY A C 1
ATOM 1753 O O . GLY A 1 218 ? -2.295 -1.286 -2.627 1.00 83.38 218 GLY A O 1
ATOM 1754 N N . SER A 1 219 ? -1.060 -0.141 -1.156 1.00 83.81 219 SER A N 1
ATOM 1755 C CA . SER A 1 219 ? 0.226 -0.693 -1.599 1.00 83.81 219 SER A CA 1
ATOM 1756 C C . SER A 1 219 ? 0.521 -2.092 -1.047 1.00 83.81 219 SER A C 1
ATOM 1758 O O . SER A 1 219 ? 1.548 -2.683 -1.385 1.00 83.81 219 SER A O 1
ATOM 1760 N N . GLY A 1 220 ? -0.334 -2.602 -0.154 1.00 82.38 220 GLY A N 1
ATOM 1761 C CA . GLY A 1 220 ? -0.130 -3.854 0.578 1.00 82.38 220 GLY A CA 1
ATOM 1762 C C . GLY A 1 220 ? 0.850 -3.750 1.755 1.00 82.38 220 GLY A C 1
ATOM 1763 O O . GLY A 1 220 ? 1.091 -4.744 2.441 1.00 82.38 220 GLY A O 1
ATOM 1764 N N . LYS A 1 221 ? 1.414 -2.562 2.023 1.00 84.88 221 LYS A N 1
ATOM 1765 C CA . LYS A 1 221 ? 2.288 -2.327 3.188 1.00 84.88 221 LYS A CA 1
ATOM 1766 C C . LYS A 1 221 ? 1.514 -2.304 4.501 1.00 84.88 221 LYS A C 1
ATOM 1768 O O . LYS A 1 221 ? 2.019 -2.786 5.513 1.00 84.88 221 LYS A O 1
ATOM 1773 N N . ILE A 1 222 ? 0.310 -1.738 4.483 1.00 84.00 222 ILE A N 1
ATOM 1774 C CA . ILE A 1 222 ? -0.572 -1.674 5.646 1.00 84.00 222 ILE A CA 1
ATOM 1775 C C . ILE A 1 222 ? -1.598 -2.791 5.510 1.00 84.00 222 ILE A C 1
ATOM 1777 O O . ILE A 1 222 ? -2.409 -2.800 4.589 1.00 84.00 222 ILE A O 1
ATOM 1781 N N . LYS A 1 223 ? -1.540 -3.758 6.425 1.00 84.12 223 LYS A N 1
ATOM 1782 C CA . LYS A 1 223 ? -2.514 -4.848 6.481 1.00 84.12 223 LYS A CA 1
ATOM 1783 C C . LYS A 1 223 ? -3.761 -4.384 7.224 1.00 84.12 223 LYS A C 1
ATOM 1785 O O . LYS A 1 223 ? -3.665 -3.621 8.187 1.00 84.12 223 LYS A O 1
ATOM 1790 N N . LEU A 1 224 ? -4.920 -4.875 6.797 1.00 83.88 224 LEU A N 1
ATOM 1791 C CA . LEU A 1 224 ? -6.152 -4.730 7.564 1.00 83.88 224 LEU A CA 1
ATOM 1792 C C . LEU A 1 224 ? -5.998 -5.394 8.926 1.00 83.88 224 LEU A C 1
ATOM 1794 O O . LEU A 1 224 ? -5.460 -6.498 9.046 1.00 83.88 224 LEU A O 1
ATOM 1798 N N . TRP A 1 225 ? -6.475 -4.699 9.946 1.00 80.81 225 TRP A N 1
ATOM 1799 C CA . TRP A 1 225 ? -6.491 -5.212 11.297 1.00 80.81 225 TRP A CA 1
ATOM 1800 C C . TRP A 1 225 ? -7.638 -6.215 11.444 1.00 80.81 225 TRP A C 1
ATOM 1802 O O . TRP A 1 225 ? -8.808 -5.863 11.319 1.00 80.81 225 TRP A O 1
ATOM 1812 N N . ALA A 1 226 ? -7.282 -7.468 11.709 1.00 70.19 226 ALA A N 1
ATOM 1813 C CA . ALA A 1 226 ? -8.193 -8.505 12.164 1.00 70.19 226 ALA A CA 1
ATOM 1814 C C . ALA A 1 226 ? -7.604 -9.063 13.467 1.00 70.19 226 ALA A C 1
ATOM 1816 O O . ALA A 1 226 ? -6.448 -9.503 13.456 1.00 70.19 226 ALA A O 1
ATOM 1817 N N . PRO A 1 227 ? -8.323 -9.010 14.598 1.00 59.09 227 PRO A N 1
ATOM 1818 C CA . PRO A 1 227 ? -7.869 -9.683 15.799 1.00 59.09 227 PRO A CA 1
ATOM 1819 C C . PRO A 1 227 ? -7.930 -11.187 15.528 1.00 59.09 227 PRO A C 1
ATOM 1821 O O . PRO A 1 227 ? -8.922 -11.681 14.997 1.00 59.09 227 PRO A O 1
ATOM 1824 N N . LEU A 1 228 ? -6.832 -11.881 15.831 1.00 49.81 228 LEU A N 1
ATOM 1825 C CA . LEU A 1 228 ? -6.732 -13.337 15.732 1.00 49.81 228 LEU A CA 1
ATOM 1826 C C . LEU A 1 228 ? -7.884 -13.969 16.528 1.00 49.81 228 LEU A C 1
ATOM 1828 O O . LEU A 1 228 ? -8.046 -13.645 17.708 1.00 49.81 228 LEU A O 1
ATOM 1832 N N . GLU A 1 229 ? -8.678 -14.803 15.851 1.00 37.88 229 GLU A N 1
ATOM 1833 C CA . GLU A 1 229 ? -9.621 -15.737 16.483 1.00 37.88 229 GLU A CA 1
ATOM 1834 C C . GLU A 1 229 ? -8.895 -16.695 17.436 1.00 37.88 229 GLU A C 1
ATOM 1836 O O . GLU A 1 229 ? -7.753 -17.107 17.114 1.00 37.88 229 GLU A O 1
#

Radius of gyration: 37.09 Å; chains: 1; bounding box: 75×59×105 Å

Organism: NCBI:txid1033008

Sequence (229 aa):
MRSLICLRHPDWDATIASIRQLGGKAGEDWVQDKIRSKFAFEGWCWEKSYIPESVWKAGQSHSNLVESVHADVNREGVRCTLLGRLKKGQSFDAQKMRTLKMFEDFHIHPSYKSGHLSDNAMKSLKRKNALDHRNLAKEDDKISTHNEKVQKSYDAWQKASKAQQIAAGILRGVNPNTQRDLHQTRLQEFTKAREACERAEGKYKKEVETGVALKDMGSGKIKLWAPLE

Foldseek 3Di:
DPQLAEADDPDPVVVLVCQCVVVPPNSVVVSVVCVVLQQNVVLRYVVSHPDDPVVLVVDDSPDCVSVVVSSCCRVVPDDCDPVNVVVVVVVVVVVVVVQVVCCVVPVDHPPPPVVDPVVVVVVVVVVVVVVVQVQLVVLLVVLVVLLVQLVVLVVQLVVLVVQLVVLVVVLVVDDCVPCVPVNVVSVVSNVVSVVSNVVSVVSNVVSVVVCVVSCPGHPPPRHHDDPDD